Protein AF-A0A9W8VMN6-F1 (afdb_monomer)

Nearest PDB structures (foldseek):
  5l25-assembly1_A-2  TM=1.446E-01  e=6.123E+00  Arabidopsis thaliana
  7dqv-assembly1_A  TM=1.278E-01  e=4.621E+00  Cyanidioschyzon merolae strain 10D

InterPro domains:
  IPR004840 Amino acid permease, conserved site [PS00218] (97-128)
  IPR004841 Amino acid permease/SLC12A domain [PF00324] (72-300)
  IPR050524 Amino-acid permease-like [PTHR43341] (51-301)

Secondary structure (DSSP, 8-state):
----PPPPPPPTTTTS---TT--------HHHHHHHTSS-HHHHTT-SGGGGSPPPTT--S------S-HHHHHHHHHHHHS-HHHHHHHHHHHHHHHHHHHHHHHHHHHHHHHHHHHHHHHHHHH---SS-THHHHHHHT-HHHHHHHHHHHHHHHHHHHHHHHHHHHHHHHTT--SS-HHHHHHHHHHHHHHHHTTHHHHHHHHHHHHHHHHHHHHHHHHHHHHHHHTT-S-TTSTTSS--TTHHHHSTT-SSTTHHHHHHHHHHHHHHHTTTTHHHHHHHHTSS-HHHHHHHHHHHHHHTT--

Structure (mmCIF, N/CA/C/O backbone):
data_AF-A0A9W8VMN6-F1
#
_entry.id   AF-A0A9W8VMN6-F1
#
loop_
_atom_site.group_PDB
_atom_site.id
_a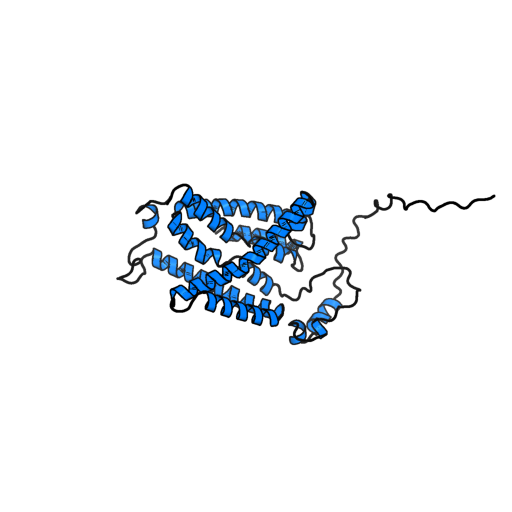tom_site.type_symbol
_atom_site.label_atom_id
_atom_site.label_alt_id
_atom_site.label_comp_id
_atom_site.label_asym_id
_atom_site.label_entity_id
_atom_site.label_seq_id
_atom_site.pdbx_PDB_ins_code
_atom_site.Cartn_x
_atom_site.Cartn_y
_atom_site.Cartn_z
_atom_site.occupancy
_ato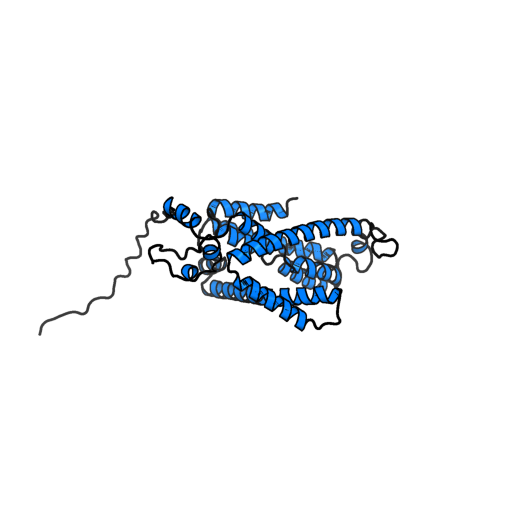m_site.B_iso_or_equiv
_atom_site.auth_seq_id
_atom_site.auth_comp_id
_atom_site.auth_asym_id
_atom_site.auth_atom_id
_atom_site.pdbx_PDB_model_num
ATOM 1 N N . MET A 1 1 ? -29.981 36.248 65.815 1.00 40.06 1 MET A N 1
ATOM 2 C CA . MET A 1 1 ? -28.760 36.168 64.984 1.00 40.06 1 MET A CA 1
ATOM 3 C C . MET A 1 1 ? -28.138 34.808 65.228 1.00 40.06 1 MET A C 1
ATOM 5 O O . MET A 1 1 ? -27.544 34.604 66.274 1.00 40.06 1 MET A O 1
ATOM 9 N N . GLY A 1 2 ? -28.395 33.859 64.331 1.00 33.66 2 GLY A N 1
ATOM 10 C CA . GLY A 1 2 ? -27.982 32.465 64.469 1.00 33.66 2 GLY A CA 1
ATOM 11 C C . GLY A 1 2 ? -27.944 31.795 63.097 1.00 33.66 2 GLY A C 1
ATOM 12 O O . GLY A 1 2 ? -28.977 31.699 62.448 1.00 33.66 2 GLY A O 1
ATOM 13 N N . LEU A 1 3 ? -26.714 31.475 62.687 1.00 36.72 3 LEU A N 1
ATOM 14 C CA . LEU A 1 3 ? -26.207 30.400 61.821 1.00 36.72 3 LEU A CA 1
ATOM 15 C C . LEU A 1 3 ? -27.168 29.680 60.853 1.00 36.72 3 LEU A C 1
ATOM 17 O O . LEU A 1 3 ? -28.137 29.063 61.278 1.00 36.72 3 LEU A O 1
ATOM 21 N N . ASN A 1 4 ? -26.761 29.591 59.580 1.00 33.53 4 ASN A N 1
ATOM 22 C CA . ASN A 1 4 ? -26.411 28.291 58.997 1.00 33.53 4 ASN A CA 1
ATOM 23 C C . ASN A 1 4 ? -25.411 28.438 57.839 1.00 33.53 4 ASN A C 1
ATOM 25 O O . ASN A 1 4 ? -25.501 29.332 57.002 1.00 33.53 4 ASN A O 1
ATOM 29 N N . SER A 1 5 ? -24.415 27.563 57.895 1.00 38.84 5 SER A N 1
ATOM 30 C CA . SER A 1 5 ? -23.176 27.469 57.129 1.00 38.84 5 SER A CA 1
ATOM 31 C C . SER A 1 5 ? -23.370 26.948 55.703 1.00 38.84 5 SER A C 1
ATOM 33 O O . SER A 1 5 ? -24.190 26.064 55.463 1.00 38.84 5 SER A O 1
ATOM 35 N N . MET A 1 6 ? -22.560 27.466 54.775 1.00 38.16 6 MET A N 1
ATOM 36 C CA . MET A 1 6 ? -22.395 26.932 53.418 1.00 38.16 6 MET A CA 1
ATOM 37 C C . MET A 1 6 ? -21.842 25.493 53.441 1.00 38.16 6 MET A C 1
ATOM 39 O O . MET A 1 6 ? -21.027 25.184 54.313 1.00 38.16 6 MET A O 1
ATOM 43 N N . PRO A 1 7 ? -22.230 24.627 52.486 1.00 38.62 7 PRO A N 1
ATOM 44 C CA . PRO A 1 7 ? -21.640 23.304 52.340 1.00 38.62 7 PRO A CA 1
ATOM 45 C C . PRO A 1 7 ? -20.232 23.398 51.733 1.00 38.62 7 PRO A C 1
ATOM 47 O O . PRO A 1 7 ? -19.982 24.189 50.823 1.00 38.62 7 PRO A O 1
ATOM 50 N N . SER A 1 8 ? -19.312 22.598 52.268 1.00 41.97 8 SER A N 1
ATOM 51 C CA . SER A 1 8 ? -17.929 22.452 51.808 1.00 41.97 8 SER A CA 1
ATOM 52 C C . SER A 1 8 ? -17.840 21.742 50.446 1.00 41.97 8 SER A C 1
ATOM 54 O O . SER A 1 8 ? -18.719 20.941 50.119 1.00 41.97 8 SER A O 1
ATOM 56 N N . PRO A 1 9 ? -16.790 22.013 49.647 1.00 40.09 9 PRO A N 1
ATOM 57 C CA . PRO A 1 9 ? -16.534 21.295 48.399 1.00 40.09 9 PRO A CA 1
ATOM 58 C C . PRO A 1 9 ? -16.222 19.807 48.658 1.00 40.09 9 PRO A C 1
ATOM 60 O O . PRO A 1 9 ? -15.762 19.472 49.750 1.00 40.09 9 PRO A O 1
ATOM 63 N N . PRO A 1 10 ? -16.479 18.917 47.682 1.00 40.41 10 PRO A N 1
ATOM 64 C CA . PRO A 1 10 ? -16.251 17.483 47.835 1.00 40.41 10 PRO A CA 1
ATOM 65 C C . PRO A 1 10 ? -14.755 17.158 47.958 1.00 40.41 10 PRO A C 1
ATOM 67 O O . PRO A 1 10 ? -13.931 17.710 47.228 1.00 40.41 10 PRO A O 1
ATOM 70 N N . ASP A 1 11 ? -14.435 16.258 48.888 1.00 30.67 11 ASP A N 1
ATOM 71 C CA . ASP A 1 11 ? -13.084 15.793 49.206 1.00 30.67 11 ASP A CA 1
ATOM 72 C C . ASP A 1 11 ? -12.385 15.141 47.997 1.00 30.67 11 ASP A C 1
ATOM 74 O O . ASP A 1 11 ? -12.925 14.240 47.352 1.00 30.67 11 ASP A O 1
ATOM 78 N N . CYS A 1 12 ? -11.140 15.551 47.732 1.00 33.81 12 CYS A N 1
ATOM 79 C CA . CYS A 1 12 ? -10.250 14.988 46.704 1.00 33.81 12 CYS A CA 1
ATOM 80 C C . CYS A 1 12 ? -9.625 13.624 47.082 1.00 33.81 12 CYS A C 1
ATOM 82 O O . CYS A 1 12 ? -8.697 13.173 46.416 1.00 33.81 12 CYS A O 1
ATOM 84 N N . ASP A 1 13 ? -10.117 12.944 48.119 1.00 26.80 13 ASP A N 1
ATOM 85 C CA . ASP A 1 13 ? -9.487 11.730 48.665 1.00 26.80 13 ASP A CA 1
ATOM 86 C C . ASP A 1 13 ? -10.192 10.411 48.279 1.00 26.80 13 ASP A C 1
ATOM 88 O O . ASP A 1 13 ? -9.902 9.354 48.839 1.00 26.80 13 ASP A O 1
ATOM 92 N N . ALA A 1 14 ? -11.068 10.422 47.267 1.00 32.34 14 ALA A N 1
ATOM 93 C CA . ALA A 1 14 ? -11.771 9.220 46.796 1.00 32.34 14 ALA A CA 1
ATOM 94 C C . ALA A 1 14 ? -11.052 8.423 45.677 1.00 32.34 14 ALA A C 1
ATOM 96 O O . ALA A 1 14 ? -11.622 7.466 45.158 1.00 32.34 14 ALA A O 1
ATOM 97 N N . GLU A 1 15 ? -9.810 8.760 45.301 1.00 29.97 15 GLU A N 1
ATOM 98 C CA . GLU A 1 15 ? -9.075 8.061 44.220 1.00 29.97 15 GLU A CA 1
ATOM 99 C C . GLU A 1 15 ? -8.146 6.919 44.680 1.00 29.97 15 GLU A C 1
ATOM 101 O O . GLU A 1 15 ? -7.490 6.274 43.861 1.00 29.97 15 GLU A O 1
ATOM 106 N N . LYS A 1 16 ? -8.099 6.582 45.973 1.00 28.39 16 LYS A N 1
ATOM 107 C CA . LYS A 1 16 ? -7.300 5.443 46.469 1.00 28.39 16 LYS A CA 1
ATOM 108 C C . LYS A 1 16 ? -8.180 4.257 46.834 1.00 28.39 16 LYS A C 1
ATOM 110 O O . LYS A 1 16 ? -8.399 3.963 48.004 1.00 28.39 16 LYS A O 1
ATOM 115 N N . GLY A 1 17 ? -8.664 3.561 45.810 1.00 27.53 17 GLY A N 1
ATOM 116 C CA . GLY A 1 17 ? -9.477 2.366 46.017 1.00 27.53 17 GLY A CA 1
ATOM 117 C C . GLY A 1 17 ? -9.788 1.526 44.785 1.00 27.53 17 GLY A C 1
ATOM 118 O O . GLY A 1 17 ? -10.697 0.713 44.869 1.00 27.53 17 GLY A O 1
ATOM 119 N N . LEU A 1 18 ? -9.069 1.667 43.663 1.00 29.47 18 LEU A N 1
ATOM 120 C CA . LEU A 1 18 ? -9.179 0.687 42.578 1.00 29.47 18 LEU A CA 1
ATOM 121 C C . LEU A 1 18 ? -8.303 -0.524 42.932 1.00 29.47 18 LEU A C 1
ATOM 123 O O . LEU A 1 18 ? -7.133 -0.618 42.555 1.00 29.47 18 LEU A O 1
ATOM 127 N N . GLN A 1 19 ? -8.852 -1.416 43.757 1.00 23.14 19 GLN A N 1
ATOM 128 C CA . GLN A 1 19 ? -8.276 -2.739 43.960 1.00 23.14 19 GLN A CA 1
ATOM 129 C C . GLN A 1 19 ? -8.204 -3.458 42.610 1.00 23.14 19 GLN A C 1
ATOM 131 O O . GLN A 1 19 ? -9.101 -3.378 41.775 1.00 23.14 19 GLN A O 1
ATOM 136 N N . SER A 1 20 ? -7.105 -4.173 42.407 1.00 27.33 20 SER A N 1
ATOM 137 C CA . SER A 1 20 ? -6.736 -4.937 41.216 1.00 27.33 20 SER A CA 1
ATOM 138 C C . SER A 1 20 ? -7.645 -6.147 40.921 1.00 27.33 20 SER A C 1
ATOM 140 O O . SER A 1 20 ? -7.171 -7.151 40.395 1.00 27.33 20 SER A O 1
ATOM 142 N N . SER A 1 21 ? -8.925 -6.095 41.292 1.00 24.59 21 SER A N 1
ATOM 143 C CA . SER A 1 21 ? -9.909 -7.176 41.160 1.00 24.59 21 SER A CA 1
ATOM 144 C C . SER A 1 21 ? -11.001 -6.915 40.117 1.00 24.59 21 SER A C 1
ATOM 146 O O . SER A 1 21 ? -11.737 -7.843 39.800 1.00 24.59 21 SER A O 1
ATOM 148 N N . ASP A 1 22 ? -11.073 -5.716 39.526 1.00 22.69 22 ASP A N 1
ATOM 149 C CA . ASP A 1 22 ? -12.152 -5.351 38.587 1.00 22.69 22 ASP A CA 1
ATOM 150 C C . ASP A 1 22 ? -11.829 -5.605 37.100 1.00 22.69 22 ASP A C 1
ATOM 152 O O . ASP A 1 22 ? -12.645 -5.332 36.224 1.00 22.69 22 ASP A O 1
ATOM 156 N N . PHE A 1 23 ? -10.685 -6.225 36.782 1.00 29.30 23 PHE A N 1
ATOM 157 C CA . PHE A 1 23 ? -10.421 -6.796 35.449 1.00 29.30 23 PHE A CA 1
ATOM 158 C C . PHE A 1 23 ? -11.053 -8.192 35.302 1.00 29.30 23 PHE A C 1
ATOM 160 O O . PHE A 1 23 ? -10.418 -9.145 34.846 1.00 29.30 23 PHE A O 1
ATOM 167 N N . ALA A 1 24 ? -12.315 -8.336 35.702 1.00 25.25 24 ALA A N 1
ATOM 168 C CA . ALA A 1 24 ? -13.098 -9.496 35.316 1.00 25.25 24 ALA A CA 1
ATOM 169 C C . ALA A 1 24 ? -13.492 -9.318 33.846 1.00 25.25 24 ALA A C 1
ATOM 171 O O . ALA A 1 24 ? -14.302 -8.460 33.500 1.00 25.25 24 ALA A O 1
ATOM 172 N N . VAL A 1 25 ? -12.882 -10.128 32.977 1.00 34.59 25 VAL A N 1
ATOM 173 C CA . VAL A 1 25 ? -13.391 -10.409 31.632 1.00 34.59 25 VAL A CA 1
ATOM 174 C C . VAL A 1 25 ? -14.886 -10.666 31.774 1.00 34.59 25 VAL A C 1
ATOM 176 O O . VAL A 1 25 ? -15.275 -11.632 32.429 1.00 34.59 25 VAL A O 1
ATOM 179 N N . GLY A 1 26 ? -15.702 -9.765 31.222 1.00 30.34 26 GLY A N 1
ATOM 180 C CA . GLY A 1 26 ? -17.147 -9.913 31.202 1.00 30.34 26 GLY A CA 1
ATOM 181 C C . GLY A 1 26 ? -17.481 -11.296 30.667 1.00 30.34 26 GLY A C 1
ATOM 182 O O . GLY A 1 26 ? -17.122 -11.637 29.538 1.00 30.34 26 GLY A O 1
ATOM 183 N N . ASP A 1 27 ? -18.097 -12.102 31.526 1.00 28.41 27 ASP A N 1
ATOM 184 C CA . ASP A 1 27 ? -18.551 -13.439 31.205 1.00 28.41 27 ASP A CA 1
ATOM 185 C C . ASP A 1 27 ? -19.515 -13.307 30.023 1.00 28.41 27 ASP A C 1
ATOM 187 O O . ASP A 1 27 ? -20.631 -12.791 30.143 1.00 28.41 27 ASP A O 1
ATOM 191 N N . THR A 1 28 ? -19.050 -13.689 28.835 1.00 40.44 28 THR A N 1
ATOM 192 C CA . THR A 1 28 ? -19.915 -13.806 27.664 1.00 40.44 28 THR A CA 1
ATOM 193 C C . THR A 1 28 ? -20.750 -15.050 27.886 1.00 40.44 28 THR A C 1
ATOM 195 O O . THR A 1 28 ? -20.456 -16.129 27.376 1.00 40.44 28 THR A O 1
ATOM 198 N N . GLY A 1 29 ? -21.789 -14.901 28.709 1.00 30.19 29 GLY A N 1
ATOM 199 C CA . GLY A 1 29 ? -22.728 -15.969 28.979 1.00 30.19 29 GLY A CA 1
ATOM 200 C C . GLY A 1 29 ? -23.230 -16.565 27.654 1.00 30.19 29 GLY A C 1
ATOM 201 O O . GLY A 1 29 ? -23.437 -15.824 26.682 1.00 30.19 29 GLY A O 1
ATOM 202 N N . PRO A 1 30 ? -23.452 -17.889 27.590 1.00 35.72 30 PRO A N 1
ATOM 203 C CA . PRO A 1 30 ? -23.824 -18.605 26.364 1.00 35.72 30 PRO A CA 1
ATOM 204 C C . PRO A 1 30 ? -25.049 -18.019 25.631 1.00 35.72 30 PRO A C 1
ATOM 206 O O . PRO A 1 30 ? -25.174 -18.187 24.420 1.00 35.72 30 PRO A O 1
ATOM 209 N N . ALA A 1 31 ? -25.892 -17.243 26.322 1.00 36.12 31 ALA A N 1
ATOM 210 C CA . ALA A 1 31 ? -27.047 -16.539 25.765 1.00 36.12 31 ALA A CA 1
ATOM 211 C C . ALA A 1 31 ? -26.701 -15.425 24.748 1.00 36.12 31 ALA A C 1
ATOM 213 O O . ALA A 1 31 ? -27.458 -15.192 23.800 1.00 36.12 31 ALA A O 1
ATOM 214 N N . ALA A 1 32 ? -25.559 -14.739 24.891 1.00 39.41 32 ALA A N 1
ATOM 215 C CA . ALA A 1 32 ? -25.161 -13.691 23.947 1.00 39.41 32 ALA A CA 1
ATOM 216 C C . ALA A 1 32 ? -24.791 -14.298 22.585 1.00 39.41 32 ALA A C 1
ATOM 218 O O . ALA A 1 32 ? -25.258 -13.831 21.549 1.00 39.41 32 ALA A O 1
ATOM 219 N N 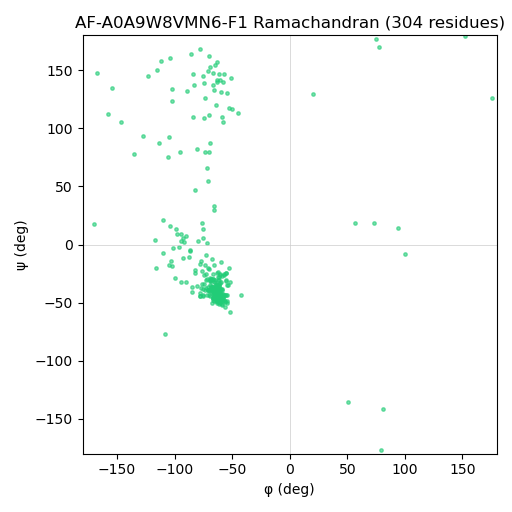. ILE A 1 33 ? -24.028 -15.395 22.592 1.00 41.66 33 ILE A N 1
ATOM 220 C CA . ILE A 1 33 ? -23.604 -16.131 21.390 1.00 41.66 33 ILE A CA 1
ATOM 221 C C . ILE A 1 33 ? -24.810 -16.773 20.681 1.00 41.66 33 ILE A C 1
ATOM 223 O O . ILE A 1 33 ? -24.875 -16.770 19.450 1.00 41.66 33 ILE A O 1
ATOM 227 N N . GLU A 1 34 ? -25.797 -17.253 21.441 1.00 38.38 34 GLU A N 1
ATOM 228 C CA . GLU A 1 34 ? -27.009 -17.892 20.913 1.00 38.38 34 GLU A CA 1
ATOM 229 C C . GLU A 1 34 ? -27.935 -16.907 20.170 1.00 38.38 34 GLU A C 1
ATOM 231 O O . GLU A 1 34 ? -28.576 -17.262 19.177 1.00 38.38 34 GLU A O 1
ATOM 236 N N . THR A 1 35 ? -27.934 -15.630 20.566 1.00 43.66 35 THR A N 1
ATOM 237 C CA . THR A 1 35 ? -28.761 -14.589 19.931 1.00 43.66 35 THR A CA 1
ATOM 238 C C . THR A 1 35 ? -28.208 -14.173 18.558 1.00 43.66 35 THR A C 1
ATOM 240 O O . THR A 1 35 ? -28.972 -13.952 17.617 1.00 43.66 35 THR A O 1
ATOM 243 N N . TYR A 1 36 ? -26.880 -14.164 18.381 1.00 47.00 36 TYR A N 1
ATOM 244 C CA . TYR A 1 36 ? -26.237 -13.778 17.115 1.00 47.00 36 TYR A CA 1
ATOM 245 C C . TYR A 1 36 ? -26.501 -14.746 15.956 1.00 47.00 36 TYR A C 1
ATOM 247 O O . TYR A 1 36 ? -26.411 -14.335 14.797 1.00 47.00 36 TYR A O 1
ATOM 255 N N . GLY A 1 37 ? -26.795 -16.020 16.233 1.00 46.28 37 GLY A N 1
ATOM 256 C CA . GLY A 1 37 ? -27.114 -17.027 15.215 1.00 46.28 37 GLY A CA 1
ATOM 257 C C . GLY A 1 37 ? -28.534 -16.923 14.647 1.00 46.28 37 GLY A C 1
ATOM 258 O O . GLY A 1 37 ? -28.809 -17.518 13.606 1.00 46.28 37 GLY A O 1
ATOM 259 N N . ARG A 1 38 ? -29.426 -16.166 15.303 1.00 46.84 38 ARG A N 1
ATOM 260 C CA . ARG A 1 38 ? -30.873 -16.138 15.020 1.00 46.84 38 ARG A CA 1
ATOM 261 C C . ARG A 1 38 ? -31.358 -14.939 14.202 1.00 46.84 38 ARG A C 1
ATOM 263 O O . ARG A 1 38 ? -32.541 -14.882 13.871 1.00 46.84 38 ARG A O 1
ATOM 270 N N . GLU A 1 39 ? -30.482 -13.994 13.868 1.00 56.59 39 GLU A N 1
ATOM 271 C CA . GLU A 1 39 ? -30.837 -12.837 13.039 1.00 56.59 39 GLU A CA 1
ATOM 272 C C . GLU A 1 39 ? -30.786 -13.178 11.542 1.00 56.59 39 GLU A C 1
ATOM 274 O O . GLU A 1 39 ? -29.863 -13.836 11.052 1.00 56.59 39 GLU A O 1
ATOM 279 N N . LYS A 1 40 ? -31.788 -12.713 10.787 1.00 58.88 40 LYS A N 1
ATOM 280 C CA . LYS A 1 40 ? -31.879 -12.943 9.339 1.00 58.88 40 LYS A CA 1
ATOM 281 C C . LYS A 1 40 ? -30.686 -12.271 8.638 1.00 58.88 40 LYS A C 1
ATOM 283 O O . LYS A 1 40 ? -30.321 -11.146 8.967 1.00 58.88 40 LYS A O 1
ATOM 288 N N . PHE A 1 41 ? -30.106 -12.932 7.630 1.00 60.03 41 PHE A N 1
ATOM 289 C CA . PHE A 1 41 ? -28.999 -12.409 6.806 1.00 60.03 41 PHE A CA 1
ATOM 290 C C . PHE A 1 41 ? -29.142 -10.924 6.379 1.00 60.03 41 PHE A C 1
ATOM 292 O O . PHE A 1 41 ? -28.167 -10.188 6.520 1.00 60.03 41 PHE A O 1
ATOM 299 N N . PRO A 1 42 ? -30.320 -10.422 5.941 1.00 55.75 42 PRO A N 1
ATOM 300 C CA . PRO A 1 42 ? -30.493 -8.997 5.630 1.00 55.75 42 PRO A CA 1
ATOM 301 C C . PRO A 1 42 ? -30.337 -8.055 6.839 1.00 55.75 42 PRO A C 1
ATOM 303 O O . PRO A 1 42 ? -29.781 -6.972 6.678 1.00 55.75 42 PRO A O 1
ATOM 306 N N . THR A 1 43 ? -30.750 -8.463 8.041 1.00 61.09 43 THR A N 1
ATOM 307 C CA . THR A 1 43 ? -30.575 -7.692 9.288 1.00 61.09 43 THR A CA 1
ATOM 308 C C . THR A 1 43 ? -29.112 -7.657 9.720 1.00 61.09 43 THR A C 1
ATOM 310 O O . THR A 1 43 ? -28.591 -6.614 10.124 1.00 61.09 43 THR A O 1
ATOM 313 N N . ARG A 1 44 ? -28.398 -8.769 9.513 1.00 57.41 44 ARG A N 1
ATOM 314 C CA . ARG A 1 44 ? -26.942 -8.830 9.682 1.00 57.41 44 ARG A CA 1
ATOM 315 C C . ARG A 1 44 ? -26.215 -7.887 8.722 1.00 57.41 44 ARG A C 1
ATOM 317 O O . ARG A 1 44 ? -25.332 -7.162 9.168 1.00 57.41 44 ARG A O 1
ATOM 324 N N . CYS A 1 45 ? -26.616 -7.834 7.454 1.00 55.81 45 CYS A N 1
ATOM 325 C CA . CYS A 1 45 ? -26.033 -6.934 6.452 1.00 55.81 45 CYS A CA 1
ATOM 326 C C . CYS A 1 45 ? -26.460 -5.459 6.573 1.00 55.81 45 CYS A C 1
ATOM 328 O O . CYS A 1 45 ? -26.117 -4.672 5.699 1.00 55.81 45 CYS A O 1
ATOM 330 N N . GLY A 1 46 ? -27.215 -5.063 7.602 1.00 57.09 46 GLY A N 1
ATOM 331 C CA . GLY A 1 46 ? -27.631 -3.666 7.771 1.00 57.09 46 GLY A CA 1
ATOM 332 C C . GLY A 1 46 ? -28.719 -3.200 6.794 1.00 57.09 46 GLY A C 1
ATOM 333 O O . GLY A 1 46 ? -28.899 -2.005 6.587 1.00 57.09 46 GLY A O 1
ATOM 334 N N . ARG A 1 47 ? -29.441 -4.136 6.160 1.00 59.72 47 ARG A N 1
ATOM 335 C CA . ARG A 1 47 ? -30.454 -3.860 5.122 1.00 59.72 47 ARG A CA 1
ATOM 336 C C . ARG A 1 47 ? -31.879 -3.697 5.664 1.00 59.72 47 ARG A C 1
ATOM 338 O O . ARG A 1 47 ? -32.811 -3.536 4.882 1.00 59.72 47 ARG A O 1
ATOM 345 N N . THR A 1 48 ? -32.077 -3.764 6.978 1.00 59.88 48 THR A N 1
ATOM 346 C CA . THR A 1 48 ? -33.386 -3.589 7.635 1.00 59.88 48 THR A CA 1
ATOM 347 C C . THR A 1 48 ? -33.310 -2.468 8.657 1.00 59.88 48 THR A C 1
ATOM 349 O O . THR A 1 48 ? -32.311 -2.367 9.354 1.00 59.88 48 THR A O 1
ATOM 352 N N . LEU A 1 49 ? -34.381 -1.689 8.830 1.00 57.84 49 LEU A N 1
ATOM 353 C CA . LEU A 1 49 ? -34.443 -0.599 9.821 1.00 57.84 49 LEU A CA 1
ATOM 354 C C . LEU A 1 49 ? -34.129 -1.053 11.262 1.00 57.84 49 LEU A C 1
ATOM 356 O O . LEU A 1 49 ? -33.636 -0.262 12.060 1.00 57.84 49 LEU A O 1
ATOM 360 N N . GLU A 1 50 ? -34.333 -2.336 11.571 1.00 57.88 50 GLU A N 1
ATOM 361 C CA . GLU A 1 50 ? -33.945 -2.961 12.843 1.00 57.88 50 GLU A CA 1
ATOM 362 C C . GLU A 1 50 ? -32.429 -2.914 13.115 1.00 57.88 50 GLU A C 1
ATOM 364 O O . GLU A 1 50 ? -32.028 -2.879 14.272 1.00 57.88 50 GLU A O 1
ATOM 369 N N . SER A 1 51 ? -31.568 -2.841 12.088 1.00 57.56 51 SER A N 1
ATOM 370 C CA . SER A 1 51 ? -30.115 -2.717 12.289 1.00 57.56 51 SER A CA 1
ATOM 371 C C . SER A 1 51 ? -29.684 -1.334 12.771 1.00 57.56 51 SER A C 1
ATOM 373 O O . SER A 1 51 ? -28.565 -1.182 13.247 1.00 57.56 51 SER A O 1
ATOM 375 N N . PHE A 1 52 ? -30.547 -0.325 12.619 1.00 58.72 52 PHE A N 1
ATOM 376 C CA . PHE A 1 52 ? -30.294 1.047 13.059 1.00 58.72 52 PHE A CA 1
ATOM 377 C C . PHE A 1 52 ? -30.904 1.346 14.435 1.00 58.72 52 PHE A C 1
ATOM 379 O O . PHE A 1 52 ? -30.738 2.450 14.953 1.00 58.72 52 PHE A O 1
ATOM 386 N N . GLN A 1 53 ? -31.614 0.391 15.044 1.00 58.09 53 GLN A N 1
ATOM 387 C CA . GLN A 1 53 ? -32.148 0.568 16.390 1.00 58.09 53 GLN A CA 1
ATOM 388 C C . GLN A 1 53 ? -31.024 0.475 17.427 1.00 58.09 53 GLN A C 1
ATOM 390 O O . GLN A 1 53 ? -30.276 -0.499 17.489 1.00 58.09 53 GLN A O 1
ATOM 395 N N . ARG A 1 54 ? -30.925 1.508 18.271 1.00 48.88 54 ARG A N 1
ATOM 396 C CA . ARG A 1 54 ? -30.002 1.551 19.409 1.00 48.88 54 ARG A CA 1
ATOM 397 C C . ARG A 1 54 ? -30.393 0.445 20.398 1.00 48.88 54 ARG A C 1
ATOM 399 O O . ARG A 1 54 ? -31.523 0.442 20.886 1.00 48.88 54 ARG A O 1
ATOM 406 N N . ARG A 1 55 ? -29.491 -0.504 20.678 1.00 55.00 55 ARG A N 1
ATOM 407 C CA . ARG A 1 55 ? -29.741 -1.549 21.688 1.00 55.00 55 ARG A CA 1
ATOM 408 C C . ARG A 1 55 ? -29.831 -0.933 23.097 1.00 55.00 55 ARG A C 1
ATOM 410 O O . ARG A 1 55 ? -29.173 0.077 23.351 1.00 55.00 55 ARG A O 1
ATOM 417 N N . PRO A 1 56 ? -30.647 -1.512 23.998 1.00 45.22 56 PRO A N 1
ATOM 418 C CA . PRO A 1 56 ? -30.828 -0.999 25.356 1.00 45.22 56 PRO A CA 1
ATOM 419 C C . PRO A 1 56 ? -29.509 -0.994 26.151 1.00 45.22 56 PRO A C 1
ATOM 421 O O . PRO A 1 56 ? -28.705 -1.917 26.034 1.00 45.22 56 PRO A O 1
ATOM 424 N N . GLU A 1 57 ? -29.317 0.054 26.962 1.00 43.41 57 GLU A N 1
ATOM 425 C CA . GLU A 1 57 ? -28.096 0.486 27.682 1.00 43.41 57 GLU A CA 1
ATOM 426 C C . GLU A 1 57 ? -27.570 -0.467 28.789 1.00 43.41 57 GLU A C 1
ATOM 428 O O . GLU A 1 57 ? -27.007 -0.028 29.787 1.00 43.41 57 GLU A O 1
ATOM 433 N N . GLY A 1 58 ? -27.724 -1.785 28.644 1.00 46.44 58 GLY A N 1
ATOM 434 C CA . GLY A 1 58 ? -27.234 -2.777 29.614 1.00 46.44 58 GLY A CA 1
ATOM 435 C C . GLY A 1 58 ? -25.789 -3.251 29.399 1.00 46.44 58 GLY A C 1
ATOM 436 O O . GLY A 1 58 ? -25.244 -3.935 30.259 1.00 46.44 58 GLY A O 1
ATOM 437 N N . GLN A 1 59 ? -25.161 -2.916 28.268 1.00 44.41 59 GLN A N 1
ATOM 438 C CA . GLN A 1 59 ? -23.765 -3.255 27.967 1.00 44.41 59 GLN A CA 1
ATOM 439 C C . GLN A 1 59 ? -22.897 -2.002 28.116 1.00 44.41 59 GLN A C 1
ATOM 441 O O . GLN A 1 59 ? -22.766 -1.200 27.194 1.00 44.41 59 GLN A O 1
ATOM 446 N N . GLN A 1 60 ? -22.327 -1.812 29.309 1.00 38.62 60 GLN A N 1
ATOM 447 C CA . GLN A 1 60 ? -21.288 -0.813 29.561 1.00 38.62 60 GLN A CA 1
ATOM 448 C C . GLN A 1 60 ? -20.002 -1.231 28.845 1.00 38.62 60 GLN A C 1
ATOM 450 O O . GLN A 1 60 ? -19.143 -1.918 29.386 1.00 38.62 60 GLN A O 1
ATOM 455 N N . GLY A 1 61 ? -19.896 -0.829 27.590 1.00 45.22 61 GLY A N 1
ATOM 456 C CA . GLY A 1 61 ? -18.711 -1.000 26.777 1.00 45.22 61 GLY A CA 1
ATOM 457 C C . GLY A 1 61 ? -19.036 -0.509 25.385 1.00 45.22 61 GLY A C 1
ATOM 458 O O . GLY A 1 61 ? -20.011 -0.949 24.785 1.00 45.22 61 GLY A O 1
ATOM 459 N N . ASN A 1 62 ? -18.229 0.409 24.866 1.00 42.16 62 ASN A N 1
ATOM 460 C CA . ASN A 1 62 ? -18.245 0.799 23.459 1.00 42.16 62 ASN A CA 1
ATOM 461 C C . ASN A 1 62 ? -17.671 -0.372 22.626 1.00 42.16 62 ASN A C 1
ATOM 463 O O . ASN A 1 62 ? -16.642 -0.246 21.967 1.00 42.16 62 ASN A O 1
ATOM 467 N N . GLU A 1 63 ? -18.252 -1.563 22.783 1.00 46.41 63 GLU A N 1
ATOM 468 C CA . GLU A 1 63 ? -17.789 -2.806 22.191 1.00 46.41 63 GLU A CA 1
ATOM 469 C C . GLU A 1 63 ? -18.356 -2.864 20.773 1.00 46.41 63 GLU A C 1
ATOM 471 O O . GLU A 1 63 ? -19.565 -2.983 20.562 1.00 46.41 63 GLU A O 1
ATOM 476 N N . LEU A 1 64 ? -17.472 -2.710 19.787 1.00 50.91 64 LEU A N 1
ATOM 477 C CA . LEU A 1 64 ? -17.815 -2.876 18.379 1.00 50.91 64 LEU A CA 1
ATOM 478 C C . LEU A 1 64 ? -18.440 -4.261 18.185 1.00 50.91 64 LEU A C 1
ATOM 480 O O . LEU A 1 64 ? -17.884 -5.270 18.628 1.00 50.91 64 LEU A O 1
ATOM 484 N N . GLU A 1 65 ? -19.595 -4.329 17.516 1.00 48.59 65 GLU A N 1
ATOM 485 C CA . GLU A 1 65 ? -20.213 -5.614 17.204 1.00 48.59 65 GLU A CA 1
ATOM 486 C C . GLU A 1 65 ? -19.238 -6.453 16.371 1.00 48.59 65 GLU A C 1
ATOM 488 O O . GLU A 1 65 ? -18.991 -6.184 15.192 1.00 48.59 65 GLU A O 1
ATOM 493 N N . ARG A 1 66 ? -18.705 -7.516 16.978 1.00 55.44 66 ARG A N 1
ATOM 494 C CA . ARG A 1 66 ? -17.801 -8.478 16.337 1.00 55.44 66 ARG A CA 1
ATOM 495 C C . ARG A 1 66 ? -18.573 -9.360 15.343 1.00 55.44 66 ARG A C 1
ATOM 497 O O . ARG A 1 66 ? -18.729 -10.562 15.546 1.00 55.44 66 ARG A O 1
ATOM 504 N N . ARG A 1 67 ? -19.098 -8.766 14.263 1.00 53.81 67 ARG A N 1
ATOM 505 C CA . ARG A 1 67 ? -19.866 -9.457 13.206 1.00 53.81 67 ARG A CA 1
ATOM 506 C C . ARG A 1 67 ? -18.973 -10.226 12.223 1.00 53.81 67 ARG A C 1
ATOM 508 O O . ARG A 1 67 ? -19.473 -11.081 11.490 1.00 53.81 67 ARG A O 1
ATOM 515 N N . MET A 1 68 ? -17.668 -9.945 12.191 1.00 57.81 68 MET A N 1
ATOM 516 C CA . MET A 1 68 ? -16.733 -10.544 11.234 1.00 57.81 68 MET A CA 1
ATOM 517 C C . MET A 1 68 ? -16.113 -11.844 11.747 1.00 57.81 68 MET A C 1
ATOM 519 O O . MET A 1 68 ? -15.607 -11.932 12.863 1.00 57.81 68 MET A O 1
ATOM 523 N N . LYS A 1 69 ? -16.127 -12.874 10.893 1.00 64.56 69 LYS A N 1
ATOM 524 C CA . LYS A 1 69 ? -15.462 -14.152 11.167 1.00 64.56 69 LYS A CA 1
ATOM 525 C C . LYS A 1 69 ? -13.934 -13.975 11.096 1.00 64.56 69 LYS A C 1
ATOM 527 O O . LYS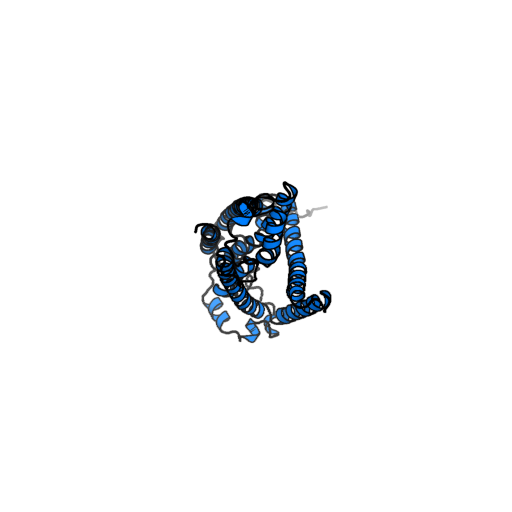 A 1 69 ? -13.472 -13.221 10.238 1.00 64.56 69 LYS A O 1
ATOM 532 N N . PRO A 1 70 ? -13.140 -14.750 11.861 1.00 64.75 70 PRO A N 1
ATOM 533 C CA . PRO A 1 70 ? -11.672 -14.691 11.825 1.00 64.75 70 PRO A CA 1
ATOM 534 C C . PRO A 1 70 ? -11.061 -14.818 10.420 1.00 64.75 70 PRO A C 1
ATOM 536 O O . PRO A 1 70 ? -10.059 -14.183 10.118 1.00 64.75 70 PRO A O 1
ATOM 539 N N . ARG A 1 71 ? -11.698 -15.585 9.522 1.00 72.06 71 ARG A N 1
ATOM 540 C CA . ARG A 1 71 ? -11.266 -15.713 8.119 1.00 72.06 71 ARG A CA 1
ATOM 541 C C . ARG A 1 71 ? -11.313 -14.391 7.336 1.00 72.06 71 ARG A C 1
ATOM 543 O O . ARG A 1 71 ? -10.462 -14.184 6.482 1.00 72.06 71 ARG A O 1
ATOM 550 N N . HIS A 1 72 ? -12.290 -13.519 7.611 1.00 71.12 72 HIS A N 1
ATOM 551 C CA . HIS A 1 72 ? -12.395 -12.227 6.930 1.00 71.12 72 HIS A CA 1
ATOM 552 C C . HIS A 1 72 ? -11.334 -11.284 7.481 1.00 71.12 72 HIS A C 1
ATOM 554 O O . HIS A 1 72 ? -10.616 -10.683 6.703 1.00 71.12 72 HIS A O 1
ATOM 560 N N . LEU A 1 73 ? -11.151 -11.244 8.804 1.00 68.94 73 LEU A N 1
ATOM 561 C CA . LEU A 1 73 ? -10.103 -10.434 9.432 1.00 68.94 73 LEU A CA 1
ATOM 562 C C . LEU A 1 73 ? -8.706 -10.799 8.910 1.00 68.94 73 LEU A C 1
ATOM 564 O O . LEU A 1 73 ? -7.940 -9.913 8.553 1.00 68.94 73 LEU A O 1
ATOM 568 N N . ASN A 1 74 ? -8.404 -12.094 8.774 1.00 71.31 74 ASN A N 1
ATOM 569 C CA . ASN A 1 74 ? -7.124 -12.539 8.220 1.00 71.31 74 ASN A CA 1
ATOM 570 C C . ASN A 1 74 ? -6.954 -12.156 6.740 1.00 71.31 74 ASN A C 1
ATOM 572 O O . ASN A 1 74 ? -5.874 -11.731 6.347 1.00 71.31 74 ASN A O 1
ATOM 576 N N . MET A 1 75 ? -7.997 -12.294 5.912 1.00 73.06 75 MET A N 1
ATOM 577 C CA . MET A 1 75 ? -7.907 -11.914 4.493 1.00 73.06 75 MET A CA 1
ATOM 578 C C . MET A 1 75 ? -7.874 -10.405 4.278 1.00 73.06 75 MET A C 1
ATOM 580 O O . MET A 1 75 ? -7.230 -9.956 3.338 1.00 73.06 75 MET A O 1
ATOM 584 N N . ILE A 1 76 ? -8.507 -9.623 5.149 1.00 76.12 76 ILE A N 1
ATOM 585 C CA . ILE A 1 76 ? -8.373 -8.165 5.150 1.00 76.12 76 ILE A CA 1
ATOM 586 C C . ILE A 1 76 ? -6.951 -7.787 5.537 1.00 76.12 76 ILE A C 1
ATOM 588 O O . ILE A 1 76 ? -6.321 -7.019 4.830 1.00 76.12 76 ILE A O 1
ATOM 592 N N . ALA A 1 77 ? -6.397 -8.393 6.589 1.00 72.44 77 ALA A N 1
ATOM 593 C CA . ALA A 1 77 ? -5.017 -8.151 6.999 1.00 72.44 77 ALA A CA 1
ATOM 594 C C . ALA A 1 77 ? -4.010 -8.433 5.864 1.00 72.44 77 ALA A C 1
ATOM 596 O O . ALA A 1 77 ? -3.111 -7.629 5.632 1.00 72.44 77 ALA A O 1
ATOM 597 N N . ILE A 1 78 ? -4.188 -9.535 5.122 1.00 75.81 78 ILE A N 1
ATOM 598 C CA . ILE A 1 78 ? -3.351 -9.879 3.957 1.00 75.81 78 ILE A CA 1
ATOM 599 C C . ILE A 1 78 ? -3.630 -8.951 2.761 1.00 75.81 78 ILE A C 1
ATOM 601 O O . ILE A 1 78 ? -2.714 -8.558 2.048 1.00 75.81 78 ILE A O 1
ATOM 605 N N . GLY A 1 79 ? -4.889 -8.588 2.518 1.00 74.81 79 GLY A N 1
ATOM 606 C CA . GLY A 1 79 ? -5.267 -7.677 1.435 1.00 74.81 79 GLY A CA 1
ATOM 607 C C . GLY A 1 79 ? -4.745 -6.262 1.628 1.00 74.81 79 GLY A C 1
ATOM 608 O O . GLY A 1 79 ? -4.306 -5.637 0.668 1.00 74.81 79 GLY A O 1
ATOM 609 N N . CYS A 1 80 ? -4.761 -5.775 2.868 1.00 74.31 80 CYS A N 1
ATOM 610 C CA . CYS A 1 80 ? -4.245 -4.465 3.238 1.00 74.31 80 CYS A CA 1
ATOM 611 C C . CYS A 1 80 ? -2.716 -4.405 3.187 1.00 74.31 80 CYS A C 1
ATOM 613 O O . CYS A 1 80 ? -2.179 -3.337 2.914 1.00 74.31 80 CYS A O 1
ATOM 615 N N . SER A 1 81 ? -2.010 -5.518 3.423 1.00 73.94 81 SER A N 1
ATOM 616 C CA . SER A 1 81 ? -0.549 -5.540 3.278 1.00 73.94 81 SER A CA 1
ATOM 617 C C . SER A 1 81 ? -0.101 -5.539 1.813 1.00 73.94 81 SER A C 1
ATOM 619 O O . SER A 1 81 ? 0.979 -5.044 1.501 1.00 73.94 81 SER A O 1
ATOM 621 N N . ILE A 1 82 ? -0.934 -6.044 0.895 1.00 78.00 82 ILE A N 1
ATOM 622 C CA . ILE A 1 82 ? -0.685 -6.025 -0.553 1.00 78.00 82 ILE A CA 1
ATOM 623 C C . ILE A 1 82 ? -1.387 -4.803 -1.169 1.00 78.00 82 ILE A C 1
ATOM 625 O O . ILE A 1 82 ? -2.474 -4.897 -1.743 1.00 78.00 82 ILE A O 1
ATOM 629 N N . GLY A 1 83 ? -0.760 -3.634 -1.034 1.00 71.38 83 GLY A N 1
ATOM 630 C CA . GLY A 1 83 ? -1.273 -2.366 -1.565 1.00 71.38 83 GLY A CA 1
ATOM 631 C C . GLY A 1 83 ? -0.892 -2.089 -3.025 1.00 71.38 83 GLY A C 1
ATOM 632 O O . GLY A 1 83 ? 0.070 -2.647 -3.563 1.00 71.38 83 GLY A O 1
ATOM 633 N N . ALA A 1 84 ? -1.588 -1.143 -3.665 1.00 69.44 84 ALA A N 1
ATOM 634 C CA . ALA A 1 84 ? -1.235 -0.673 -5.008 1.00 69.44 84 ALA A CA 1
ATOM 635 C C . ALA A 1 84 ? 0.148 0.002 -5.055 1.00 69.44 84 ALA A C 1
ATOM 637 O O . ALA A 1 84 ? 0.814 -0.014 -6.094 1.00 69.44 84 ALA A O 1
ATOM 638 N N . GLY A 1 85 ? 0.617 0.527 -3.916 1.00 69.19 85 GLY A N 1
ATOM 639 C CA . GLY A 1 85 ? 1.966 1.069 -3.750 1.00 69.19 85 GLY A CA 1
ATOM 640 C C . GLY A 1 85 ? 3.072 0.086 -4.132 1.00 69.19 85 GLY A C 1
ATOM 641 O O . GLY A 1 85 ? 4.051 0.497 -4.757 1.00 69.19 85 GLY A O 1
ATOM 642 N N . PHE A 1 86 ? 2.876 -1.213 -3.875 1.00 78.19 86 PHE A N 1
ATOM 643 C CA . PHE A 1 86 ? 3.823 -2.246 -4.286 1.00 78.19 86 PHE A CA 1
ATOM 644 C C . PHE A 1 86 ? 3.939 -2.332 -5.813 1.00 78.19 86 PHE A C 1
ATOM 646 O O . PHE A 1 86 ? 5.046 -2.303 -6.343 1.00 78.19 86 PHE A O 1
ATOM 653 N N . PHE A 1 87 ? 2.823 -2.382 -6.544 1.00 78.00 87 PHE A N 1
ATOM 654 C CA . PHE A 1 87 ? 2.844 -2.559 -8.001 1.00 78.00 87 PHE A CA 1
ATOM 655 C C . PHE A 1 87 ? 3.187 -1.278 -8.765 1.00 78.00 87 PHE A C 1
ATOM 657 O O . PHE A 1 87 ? 3.996 -1.305 -9.690 1.00 78.00 87 PHE A O 1
ATOM 664 N N . VAL A 1 88 ? 2.599 -0.146 -8.380 1.00 76.94 88 VAL A N 1
ATOM 665 C CA . VAL A 1 88 ? 2.786 1.126 -9.096 1.00 76.94 88 VAL A CA 1
ATOM 666 C C . VAL A 1 88 ? 4.103 1.794 -8.714 1.00 76.94 88 VAL A C 1
ATOM 668 O O . VAL A 1 88 ? 4.766 2.403 -9.556 1.00 76.94 88 VAL A O 1
ATOM 671 N N . GLY A 1 89 ? 4.505 1.669 -7.449 1.00 79.88 89 GLY A N 1
ATOM 672 C CA . GLY A 1 89 ? 5.708 2.300 -6.923 1.00 79.88 89 GLY A CA 1
ATOM 673 C C . GLY A 1 89 ? 6.990 1.569 -7.310 1.00 79.88 89 GLY A C 1
ATOM 674 O O . GLY A 1 89 ? 7.954 2.212 -7.729 1.00 79.88 89 GLY A O 1
ATOM 675 N N . SER A 1 90 ? 7.018 0.235 -7.211 1.00 83.56 90 SER A N 1
ATOM 676 C CA . SER A 1 90 ? 8.258 -0.550 -7.345 1.00 83.56 90 SER A CA 1
ATOM 677 C C . SER A 1 90 ? 8.944 -0.390 -8.703 1.00 83.56 90 SER A C 1
ATOM 679 O O . SER A 1 90 ? 10.158 -0.183 -8.757 1.00 83.56 90 SER A O 1
ATOM 681 N N . GLY A 1 91 ? 8.184 -0.394 -9.803 1.00 85.19 91 GLY A N 1
ATOM 682 C CA . GLY A 1 91 ? 8.730 -0.176 -11.146 1.00 85.19 91 GLY A CA 1
ATOM 683 C C . GLY A 1 91 ? 9.361 1.212 -11.303 1.00 85.19 91 GLY A C 1
ATOM 684 O O . GLY A 1 91 ? 10.462 1.349 -11.841 1.00 85.19 91 GLY A O 1
ATOM 685 N N . GLY A 1 92 ? 8.702 2.247 -10.773 1.00 85.19 92 GLY A N 1
ATOM 686 C CA . GLY A 1 92 ? 9.215 3.618 -10.767 1.00 85.19 92 GLY A CA 1
ATOM 687 C C . GLY A 1 92 ? 10.447 3.790 -9.874 1.00 85.19 92 GLY A C 1
ATOM 688 O O . GLY A 1 92 ? 11.388 4.485 -10.262 1.00 85.19 92 GLY A O 1
ATOM 689 N N . ALA A 1 93 ? 10.467 3.135 -8.713 1.00 87.56 93 ALA A N 1
ATOM 690 C CA . ALA A 1 93 ? 11.612 3.100 -7.809 1.00 87.56 93 ALA A CA 1
ATOM 691 C C . ALA A 1 93 ? 12.827 2.447 -8.482 1.00 87.56 93 ALA A C 1
ATOM 693 O O . ALA A 1 93 ? 13.908 3.034 -8.497 1.00 87.56 93 ALA A O 1
ATOM 694 N N . LEU A 1 94 ? 12.641 1.298 -9.137 1.00 88.12 94 LEU A N 1
ATOM 695 C CA . LEU A 1 94 ? 13.709 0.618 -9.868 1.00 88.12 94 LEU A CA 1
ATOM 696 C C . LEU A 1 94 ? 14.225 1.451 -11.048 1.00 88.12 94 LEU A C 1
ATOM 698 O O . LEU A 1 94 ? 15.434 1.532 -11.263 1.00 88.12 94 LEU A O 1
ATOM 702 N N . TYR A 1 95 ? 13.333 2.112 -11.789 1.00 86.75 95 TYR A N 1
ATOM 703 C CA . TYR A 1 95 ? 13.721 2.985 -12.897 1.00 86.75 95 TYR A CA 1
ATOM 704 C C . TYR A 1 95 ? 14.536 4.201 -12.427 1.00 86.75 95 TYR A C 1
ATOM 706 O O . TYR A 1 95 ? 15.532 4.550 -13.060 1.00 86.75 95 TYR A O 1
ATOM 714 N N . LYS A 1 96 ? 14.137 4.835 -11.315 1.00 87.25 96 LYS A N 1
ATOM 715 C CA . LYS A 1 96 ? 14.755 6.071 -10.806 1.00 87.25 96 LYS A CA 1
ATOM 716 C C . LYS A 1 96 ? 15.993 5.836 -9.936 1.00 87.25 96 LYS A C 1
ATOM 718 O O . LYS A 1 96 ? 16.936 6.608 -10.053 1.00 87.25 96 LYS A O 1
ATOM 723 N N . GLY A 1 97 ? 15.998 4.839 -9.055 1.00 85.38 97 GLY A N 1
ATOM 724 C CA . GLY A 1 97 ? 17.110 4.582 -8.128 1.00 85.38 97 GLY A CA 1
ATOM 725 C C . GLY A 1 97 ? 17.993 3.393 -8.506 1.00 85.38 97 GLY A C 1
ATOM 726 O O . GLY A 1 97 ? 19.137 3.315 -8.073 1.00 85.38 97 GLY A O 1
ATOM 727 N N . GLY A 1 98 ? 17.529 2.495 -9.372 1.00 89.31 98 GLY A N 1
ATOM 728 C CA . GLY A 1 98 ? 18.273 1.280 -9.698 1.00 89.31 98 GLY A CA 1
ATOM 729 C C . GLY A 1 98 ? 18.173 0.199 -8.612 1.00 89.31 98 GLY A C 1
ATOM 730 O O . GLY A 1 98 ? 17.645 0.437 -7.524 1.00 89.31 98 GLY A O 1
ATOM 731 N N . PRO A 1 99 ? 18.643 -1.023 -8.912 1.00 89.31 99 PRO A N 1
ATOM 732 C CA . PRO A 1 99 ? 18.422 -2.197 -8.065 1.00 89.31 99 PRO A CA 1
ATOM 733 C C . PRO A 1 99 ? 19.132 -2.118 -6.707 1.00 89.31 99 PRO A C 1
ATOM 735 O O . PRO A 1 99 ? 18.629 -2.659 -5.725 1.00 89.31 99 PRO A O 1
ATOM 738 N N . GLY A 1 100 ? 20.268 -1.418 -6.630 1.00 90.06 100 GLY A N 1
ATOM 739 C CA . GLY A 1 100 ? 21.033 -1.257 -5.396 1.00 90.06 100 GLY A CA 1
ATOM 740 C C . GLY A 1 100 ? 20.287 -0.421 -4.360 1.00 90.06 100 GLY A C 1
ATOM 741 O O . GLY A 1 100 ? 20.121 -0.870 -3.228 1.00 90.06 100 GLY A O 1
ATOM 742 N N . PHE A 1 101 ? 19.785 0.761 -4.744 1.00 91.69 101 PHE A N 1
ATOM 743 C CA . PHE A 1 101 ? 18.999 1.593 -3.823 1.00 91.69 101 PHE A CA 1
ATOM 744 C C . PHE A 1 101 ? 17.667 0.944 -3.455 1.00 91.69 101 PHE A C 1
ATOM 746 O O . PHE A 1 101 ? 17.283 1.007 -2.296 1.00 91.69 101 PHE A O 1
ATOM 753 N N . VAL A 1 102 ? 17.002 0.246 -4.386 1.00 91.25 102 VAL A N 1
ATOM 754 C CA . VAL A 1 102 ? 15.770 -0.506 -4.075 1.00 91.25 102 VAL A CA 1
ATOM 755 C C . VAL A 1 102 ? 15.995 -1.487 -2.929 1.00 91.25 102 VAL A C 1
ATOM 757 O O . VAL A 1 102 ? 15.225 -1.484 -1.977 1.00 91.25 102 VAL A O 1
ATOM 760 N N . LEU A 1 103 ? 17.061 -2.285 -2.969 1.00 91.19 103 LEU A N 1
ATOM 761 C CA . LEU A 1 103 ? 17.319 -3.259 -1.909 1.00 91.19 103 LEU A CA 1
ATOM 762 C C . LEU A 1 103 ? 17.728 -2.607 -0.588 1.00 91.19 103 LEU A C 1
ATOM 764 O O . LEU A 1 103 ? 17.232 -3.007 0.461 1.00 91.19 103 LEU A O 1
ATOM 768 N N . ILE A 1 104 ? 18.605 -1.602 -0.631 1.00 92.94 104 ILE A N 1
ATOM 769 C CA . ILE A 1 104 ? 19.066 -0.911 0.579 1.00 92.94 104 ILE A CA 1
ATOM 770 C C . ILE A 1 104 ? 17.904 -0.191 1.269 1.00 92.94 104 ILE A C 1
ATOM 772 O O . ILE A 1 104 ? 17.732 -0.331 2.476 1.00 92.94 104 ILE A O 1
ATOM 776 N N . ASP A 1 105 ? 17.081 0.536 0.521 1.00 93.12 105 ASP A N 1
ATOM 777 C CA . ASP A 1 105 ? 16.028 1.367 1.102 1.00 93.12 105 ASP A CA 1
ATOM 778 C C . ASP A 1 105 ? 14.871 0.526 1.629 1.00 93.12 105 ASP A C 1
ATOM 780 O O . ASP A 1 105 ? 14.365 0.807 2.715 1.00 93.12 105 ASP A O 1
ATOM 784 N N . PHE A 1 106 ? 14.483 -0.538 0.915 1.00 90.75 106 PHE A N 1
ATOM 785 C CA . PHE A 1 106 ? 13.489 -1.482 1.429 1.00 90.75 106 PHE A CA 1
ATOM 786 C C . PHE A 1 106 ? 13.992 -2.197 2.686 1.00 90.75 106 PHE A C 1
ATOM 788 O O . PHE A 1 106 ? 13.208 -2.387 3.610 1.00 90.75 106 PHE A O 1
ATOM 795 N N . LEU A 1 107 ? 15.288 -2.521 2.774 1.00 93.06 107 LEU A N 1
ATOM 796 C CA . LEU A 1 107 ? 15.876 -3.100 3.984 1.00 93.06 107 LEU A CA 1
ATOM 797 C C . LEU A 1 107 ? 15.872 -2.103 5.153 1.00 93.06 107 LEU A C 1
ATOM 799 O O . LEU A 1 107 ? 15.486 -2.460 6.262 1.00 93.06 107 LEU A O 1
ATOM 803 N N . ILE A 1 108 ? 16.276 -0.849 4.920 1.00 94.19 108 ILE A N 1
ATOM 804 C CA . ILE A 1 108 ? 16.297 0.193 5.958 1.00 94.19 108 ILE A CA 1
ATOM 805 C C . ILE A 1 108 ? 14.882 0.443 6.484 1.00 94.19 108 ILE A C 1
ATOM 807 O O . ILE A 1 108 ? 14.665 0.406 7.696 1.00 94.19 108 ILE A O 1
ATOM 811 N N . VAL A 1 109 ? 13.918 0.671 5.589 1.00 91.69 109 VAL A N 1
ATOM 812 C CA . VAL A 1 109 ? 12.521 0.912 5.972 1.00 91.69 109 VAL A CA 1
ATOM 813 C C . VAL A 1 109 ? 11.930 -0.322 6.653 1.00 91.69 109 VAL A C 1
ATOM 815 O O . VAL A 1 109 ? 11.288 -0.174 7.691 1.00 91.69 109 VAL A O 1
ATOM 818 N N . GLY A 1 110 ? 12.205 -1.524 6.142 1.00 88.62 110 GLY A N 1
ATOM 819 C CA . GLY A 1 110 ? 11.781 -2.782 6.756 1.00 88.62 110 GLY A CA 1
ATOM 820 C C . GLY A 1 110 ? 12.268 -2.910 8.199 1.00 88.62 110 GLY A C 1
ATOM 821 O O . GLY A 1 110 ? 11.463 -3.114 9.103 1.00 88.62 110 GLY A O 1
ATOM 822 N N . VAL A 1 111 ? 13.556 -2.659 8.461 1.00 90.38 111 VAL A N 1
ATOM 823 C CA . VAL A 1 111 ? 14.119 -2.676 9.825 1.00 90.38 111 VAL A CA 1
ATOM 824 C C . VAL A 1 111 ? 13.494 -1.596 10.716 1.00 90.38 111 VAL A C 1
ATOM 826 O O . VAL A 1 111 ? 13.230 -1.845 11.895 1.00 90.38 111 VAL A O 1
ATOM 829 N N . MET A 1 112 ? 13.235 -0.394 10.193 1.00 90.75 112 MET A N 1
ATOM 830 C CA . MET A 1 112 ? 12.566 0.667 10.959 1.00 90.75 112 MET A CA 1
ATOM 831 C C . MET A 1 112 ? 11.147 0.251 11.364 1.00 90.75 112 MET A C 1
ATOM 833 O O . MET A 1 112 ? 10.791 0.347 12.539 1.00 90.75 112 MET A O 1
ATOM 837 N N . VAL A 1 113 ? 10.358 -0.253 10.415 1.00 86.06 113 VAL A N 1
ATOM 838 C CA . VAL A 1 113 ? 8.976 -0.695 10.647 1.00 86.06 113 VAL A CA 1
ATOM 839 C C . VAL A 1 113 ? 8.940 -1.916 11.558 1.00 86.06 113 VAL A C 1
ATOM 841 O O . VAL A 1 113 ? 8.124 -1.957 12.475 1.00 86.06 113 VAL A O 1
ATOM 844 N N . PHE A 1 114 ? 9.867 -2.858 11.392 1.00 83.50 114 PHE A N 1
ATOM 845 C CA . PHE A 1 114 ? 10.013 -4.018 12.267 1.00 83.50 114 PHE A CA 1
ATOM 846 C C . PHE A 1 114 ? 10.167 -3.603 13.733 1.00 83.50 114 PHE A C 1
ATOM 848 O O . PHE A 1 114 ? 9.418 -4.072 14.591 1.00 83.50 114 PHE A O 1
ATOM 855 N N . ASN A 1 115 ? 11.082 -2.673 14.024 1.00 87.38 115 ASN A N 1
ATOM 856 C CA . ASN A 1 115 ? 11.284 -2.177 15.386 1.00 87.38 115 ASN A CA 1
ATOM 857 C C . ASN A 1 115 ? 10.026 -1.489 15.940 1.00 87.38 115 ASN A C 1
ATOM 859 O O . ASN A 1 115 ? 9.673 -1.696 17.101 1.00 87.38 115 ASN A O 1
ATOM 863 N N . VAL A 1 116 ? 9.320 -0.710 15.113 1.00 85.00 116 VAL A N 1
ATOM 864 C CA . VAL A 1 116 ? 8.080 -0.025 15.512 1.00 85.00 116 VAL A CA 1
ATOM 865 C C . VAL A 1 116 ? 6.964 -1.025 15.815 1.00 85.00 116 VAL A C 1
ATOM 867 O O . VAL A 1 116 ? 6.344 -0.941 16.873 1.00 85.00 116 VAL A O 1
ATOM 870 N N . VAL A 1 117 ? 6.721 -1.995 14.932 1.00 80.00 117 VAL A N 1
ATOM 871 C CA . VAL A 1 117 ? 5.674 -3.012 15.111 1.00 80.00 117 VAL A CA 1
ATOM 872 C C . VAL A 1 117 ? 5.983 -3.907 16.310 1.00 80.00 117 VAL A C 1
ATOM 874 O O . VAL A 1 117 ? 5.067 -4.248 17.056 1.00 80.00 117 VAL A O 1
ATOM 877 N N . HIS A 1 118 ? 7.253 -4.246 16.549 1.00 81.31 118 HIS A N 1
ATOM 878 C CA . HIS A 1 118 ? 7.646 -5.041 17.712 1.00 81.31 118 HIS A CA 1
ATOM 879 C C . HIS A 1 118 ? 7.429 -4.274 19.025 1.00 81.31 118 HIS A C 1
ATOM 881 O O . HIS A 1 118 ? 6.814 -4.805 19.949 1.00 81.31 118 HIS A O 1
ATOM 887 N N . ALA A 1 119 ? 7.843 -3.004 19.085 1.00 84.12 119 ALA A N 1
ATOM 888 C CA . ALA A 1 119 ? 7.623 -2.150 20.253 1.00 84.12 119 ALA A CA 1
ATOM 889 C C . ALA A 1 119 ? 6.125 -1.920 20.531 1.00 84.12 119 ALA A C 1
ATOM 891 O O . ALA A 1 119 ? 5.675 -2.036 21.671 1.00 84.12 119 ALA A O 1
ATOM 892 N N . LEU A 1 120 ? 5.329 -1.652 19.488 1.00 79.75 120 LEU A N 1
ATOM 893 C CA . LEU A 1 120 ? 3.871 -1.535 19.606 1.00 79.75 120 LEU A CA 1
ATOM 894 C C . LEU A 1 120 ? 3.227 -2.859 20.025 1.00 79.75 120 LEU A C 1
ATOM 896 O O . LEU A 1 120 ? 2.275 -2.863 20.800 1.00 79.75 120 LEU A O 1
ATOM 900 N N . GLY A 1 121 ? 3.753 -3.978 19.537 1.00 77.31 121 GLY A N 1
ATOM 901 C CA . GLY A 1 121 ? 3.289 -5.315 19.865 1.00 77.31 121 GLY A CA 1
ATOM 902 C C . GLY A 1 121 ? 3.483 -5.678 21.337 1.00 77.31 121 GLY A C 1
ATOM 903 O O . GLY A 1 121 ? 2.550 -6.170 21.973 1.00 77.31 121 GLY A O 1
ATOM 904 N N . GLU A 1 122 ? 4.657 -5.395 21.905 1.00 80.19 122 GLU A N 1
ATOM 905 C CA . GLU A 1 122 ? 4.923 -5.576 23.339 1.00 80.19 122 GLU A CA 1
ATOM 906 C C . GLU A 1 122 ? 3.997 -4.707 24.195 1.00 80.19 122 GLU A C 1
ATOM 908 O O . GLU A 1 122 ? 3.412 -5.180 25.175 1.00 80.19 122 GLU A O 1
ATOM 913 N N . LEU A 1 123 ? 3.793 -3.457 23.777 1.00 81.38 123 LEU A N 1
ATOM 914 C CA . LEU A 1 123 ? 2.909 -2.523 24.461 1.00 81.38 123 LEU A CA 1
ATOM 915 C C . LEU A 1 123 ? 1.441 -2.967 24.406 1.00 81.38 123 LEU A C 1
ATOM 917 O O . LEU A 1 123 ? 0.731 -2.860 25.406 1.00 81.38 123 LEU A O 1
ATOM 921 N N . ALA A 1 124 ? 1.007 -3.521 23.272 1.00 76.56 124 ALA A N 1
ATOM 922 C CA . ALA A 1 124 ? -0.343 -4.039 23.082 1.00 76.56 124 ALA A CA 1
ATOM 923 C C . ALA A 1 124 ? -0.626 -5.293 23.921 1.00 76.56 124 ALA A C 1
ATOM 925 O O . ALA A 1 124 ? -1.758 -5.500 24.353 1.00 76.56 124 ALA A O 1
ATOM 926 N N . VAL A 1 125 ? 0.390 -6.120 24.190 1.00 76.00 125 VAL A N 1
ATOM 927 C CA . VAL A 1 125 ? 0.265 -7.285 25.084 1.00 76.00 125 VAL A CA 1
ATOM 928 C C . VAL A 1 125 ? 0.273 -6.865 26.557 1.00 76.00 125 VAL A C 1
ATOM 930 O O . VAL A 1 125 ? -0.463 -7.449 27.352 1.00 76.00 125 VAL A O 1
ATOM 933 N N . MET A 1 126 ? 1.070 -5.858 26.929 1.00 79.31 126 MET A N 1
ATOM 934 C CA . MET A 1 126 ? 1.145 -5.355 28.307 1.00 79.31 126 MET A CA 1
ATOM 935 C C . MET A 1 126 ? -0.100 -4.547 28.702 1.00 79.31 126 MET A C 1
ATOM 937 O O . MET A 1 126 ? -0.572 -4.651 29.834 1.00 79.31 126 MET A O 1
ATOM 941 N N . TYR A 1 127 ? -0.654 -3.772 27.768 1.00 77.56 127 TYR A N 1
ATOM 942 C CA . TYR A 1 127 ? -1.820 -2.922 27.980 1.00 77.56 127 TYR A CA 1
ATOM 943 C C . TYR A 1 127 ? -2.889 -3.215 26.921 1.00 77.56 127 TYR A C 1
ATOM 945 O O . TYR A 1 127 ? -2.908 -2.605 25.848 1.00 77.56 127 TYR A O 1
ATOM 953 N N . LEU A 1 128 ? -3.815 -4.121 27.258 1.00 69.12 128 LEU A N 1
ATOM 954 C CA . LEU A 1 128 ? -5.034 -4.382 26.483 1.00 69.12 128 LEU A CA 1
ATOM 955 C C . LEU A 1 128 ? -5.988 -3.184 26.600 1.00 69.12 128 LEU A C 1
ATOM 957 O O . LEU A 1 128 ? -6.939 -3.184 27.382 1.00 69.12 128 LEU A O 1
ATOM 961 N N . ILE A 1 129 ? -5.715 -2.135 25.834 1.00 68.50 129 ILE A N 1
ATOM 962 C CA . ILE A 1 129 ? -6.615 -0.997 25.686 1.00 68.50 129 ILE A CA 1
ATOM 963 C C . ILE A 1 129 ? -7.311 -1.161 24.341 1.00 68.50 129 ILE A C 1
ATOM 965 O O . ILE A 1 129 ? -6.662 -1.269 23.306 1.00 68.50 129 ILE A O 1
ATOM 969 N N . SER A 1 130 ? -8.641 -1.193 24.363 1.00 58.84 130 SER A N 1
ATOM 970 C CA . SER A 1 130 ? -9.438 -1.217 23.139 1.00 58.84 130 SER A CA 1
ATOM 971 C C . SER A 1 130 ? -9.329 0.139 22.438 1.00 58.84 130 SER A C 1
ATOM 973 O O . SER A 1 130 ? -9.835 1.139 22.949 1.00 58.84 130 SER A O 1
ATOM 975 N N . GLY A 1 131 ? -8.669 0.176 21.280 1.00 62.56 131 GLY A N 1
ATOM 976 C CA . GLY A 1 131 ? -8.599 1.341 20.398 1.00 62.56 131 GLY A CA 1
ATOM 977 C C . GLY A 1 131 ? -7.321 1.396 19.554 1.00 62.56 131 GLY A C 1
ATOM 978 O O . GLY A 1 131 ? -6.476 0.507 19.618 1.00 62.56 131 GLY A O 1
ATOM 979 N N . GLY A 1 132 ? -7.202 2.431 18.717 1.00 70.62 132 GLY A N 1
ATOM 980 C CA . GLY A 1 132 ? -6.094 2.577 17.766 1.00 70.62 132 GLY A CA 1
ATOM 981 C C . GLY A 1 132 ? -4.739 2.874 18.417 1.00 70.62 132 GLY A C 1
ATOM 982 O O . GLY A 1 132 ? -4.666 3.360 19.546 1.00 70.62 132 GLY A O 1
ATOM 983 N N . PHE A 1 133 ? -3.647 2.664 17.671 1.00 73.00 133 PHE A N 1
ATOM 984 C CA . PHE A 1 133 ? -2.275 2.850 18.174 1.00 73.00 133 PHE A CA 1
ATOM 985 C C . PHE A 1 133 ? -1.976 4.254 18.723 1.00 73.00 133 PHE A C 1
ATOM 987 O O . PHE A 1 133 ? -1.116 4.411 19.589 1.00 73.00 133 PHE A O 1
ATOM 994 N N . TYR A 1 134 ? -2.705 5.278 18.272 1.00 79.12 134 TYR A N 1
ATOM 995 C CA . TYR A 1 134 ? -2.571 6.651 18.771 1.00 79.12 134 TYR A CA 1
ATOM 996 C C . TYR A 1 134 ? -2.909 6.780 20.270 1.00 79.12 134 TYR A C 1
ATOM 998 O O . TYR A 1 134 ? -2.415 7.692 20.936 1.00 79.12 134 TYR A O 1
ATOM 1006 N N . ILE A 1 135 ? -3.703 5.861 20.838 1.00 80.69 135 ILE A N 1
ATOM 1007 C CA . ILE A 1 135 ? -4.016 5.863 22.274 1.00 80.69 135 ILE A CA 1
ATOM 1008 C C . ILE A 1 135 ? -2.753 5.587 23.092 1.00 80.69 135 ILE A C 1
ATOM 1010 O O . ILE A 1 135 ? -2.504 6.269 24.088 1.00 80.69 135 ILE A O 1
ATOM 1014 N N . TYR A 1 136 ? -1.907 4.660 22.639 1.00 81.94 136 TYR A N 1
ATOM 1015 C CA . TYR A 1 136 ? -0.616 4.400 23.271 1.00 81.94 136 TYR A CA 1
ATOM 1016 C C . TYR A 1 136 ? 0.283 5.640 23.245 1.00 81.94 136 TYR A C 1
ATOM 1018 O O . TYR A 1 136 ? 0.867 6.000 24.265 1.00 81.94 136 TYR A O 1
ATOM 1026 N N . ALA A 1 137 ? 0.317 6.356 22.120 1.00 82.62 137 ALA A N 1
ATOM 1027 C CA . ALA A 1 137 ? 1.063 7.604 21.998 1.00 82.62 137 ALA A CA 1
ATOM 1028 C C . ALA A 1 137 ? 0.564 8.680 22.983 1.00 82.62 137 ALA A C 1
ATOM 1030 O O . ALA A 1 137 ? 1.369 9.328 23.649 1.00 82.62 137 ALA A O 1
ATOM 1031 N N . SER A 1 138 ? -0.758 8.822 23.136 1.00 83.88 138 SER A N 1
ATOM 1032 C CA . SER A 1 138 ? -1.354 9.777 24.082 1.00 83.88 138 SER A CA 1
ATOM 1033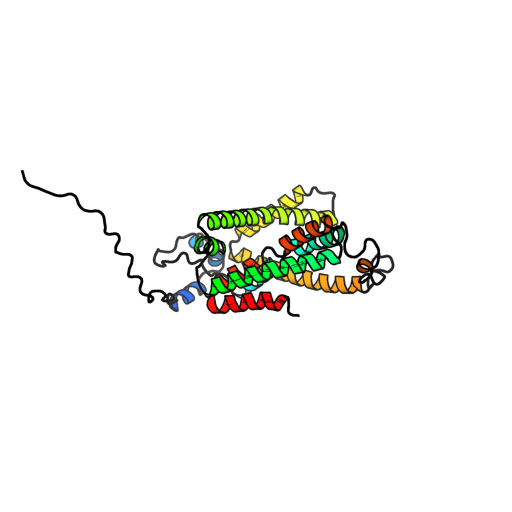 C C . SER A 1 138 ? -1.049 9.456 25.549 1.00 83.88 138 SER A C 1
ATOM 1035 O O . SER A 1 138 ? -0.921 10.364 26.365 1.00 83.88 138 SER A O 1
ATOM 1037 N N . ARG A 1 139 ? -0.917 8.164 25.882 1.00 83.88 139 ARG A N 1
ATOM 1038 C CA . ARG A 1 139 ? -0.732 7.688 27.255 1.00 83.88 139 ARG A CA 1
ATOM 1039 C C . ARG A 1 139 ? 0.724 7.702 27.718 1.00 83.88 139 ARG A C 1
ATOM 1041 O O . ARG A 1 139 ? 0.959 7.958 28.894 1.00 83.88 139 ARG A O 1
ATOM 1048 N N . PHE A 1 140 ? 1.676 7.396 26.833 1.00 85.56 140 PHE A N 1
ATOM 1049 C CA . PHE A 1 140 ? 3.095 7.256 27.197 1.00 85.56 140 PHE A CA 1
ATOM 1050 C C . PHE A 1 140 ? 3.971 8.457 26.830 1.00 85.56 140 PHE A C 1
ATOM 1052 O O . PHE A 1 140 ? 5.065 8.570 27.375 1.00 85.56 140 PHE A O 1
ATOM 1059 N N . ILE A 1 141 ? 3.526 9.329 25.918 1.00 88.00 141 ILE A N 1
ATOM 1060 C CA . ILE A 1 141 ? 4.297 10.505 25.488 1.00 88.00 141 ILE A CA 1
ATOM 1061 C C . ILE A 1 141 ? 3.656 11.772 26.048 1.00 88.00 141 ILE A C 1
ATOM 1063 O O . ILE A 1 141 ? 4.155 12.339 27.012 1.00 88.00 141 ILE A O 1
ATOM 1067 N N . ASP A 1 142 ? 2.558 12.211 25.437 1.00 90.38 142 ASP A N 1
ATOM 1068 C CA . ASP A 1 142 ? 1.803 13.397 25.835 1.00 90.38 142 ASP A CA 1
ATOM 1069 C C . ASP A 1 142 ? 0.450 13.405 25.096 1.00 90.38 142 ASP A C 1
ATOM 1071 O O . ASP A 1 142 ? 0.392 12.975 23.932 1.00 90.38 142 ASP A O 1
ATOM 1075 N N . PRO A 1 143 ? -0.633 13.936 25.692 1.00 88.56 143 PRO A N 1
ATOM 1076 C CA . PRO A 1 143 ? -1.912 14.097 25.004 1.00 88.56 143 PRO A CA 1
ATOM 1077 C C . PRO A 1 143 ? -1.812 14.868 23.676 1.00 88.56 143 PRO A C 1
ATOM 1079 O O . PRO A 1 143 ? -2.500 14.521 22.714 1.00 88.56 143 PRO A O 1
ATOM 1082 N N . SER A 1 144 ? -0.920 15.859 23.573 1.00 91.62 144 SER A N 1
ATOM 1083 C CA . SER A 1 144 ? -0.699 16.648 22.350 1.00 91.62 144 SER A CA 1
ATOM 1084 C C . SER A 1 144 ? -0.083 15.805 21.231 1.00 91.62 144 SER A C 1
ATOM 1086 O O . SER A 1 144 ? -0.439 15.952 20.061 1.00 91.62 144 SER A O 1
ATOM 1088 N N . TRP A 1 145 ? 0.808 14.874 21.585 1.00 88.38 145 TRP A N 1
ATOM 1089 C CA . TRP A 1 145 ? 1.403 13.934 20.635 1.00 88.38 145 TRP A CA 1
ATOM 1090 C C . TRP A 1 145 ? 0.377 12.900 20.156 1.00 88.38 145 TRP A C 1
ATOM 1092 O O . TRP A 1 145 ? 0.298 12.586 18.966 1.00 88.38 145 TRP A O 1
ATOM 1102 N N . GLY A 1 146 ? -0.477 12.426 21.068 1.00 86.62 146 GLY A N 1
ATOM 1103 C CA . GLY A 1 146 ? -1.639 11.599 20.737 1.00 86.62 146 GLY A CA 1
ATOM 1104 C C . GLY A 1 146 ? -2.600 12.283 19.759 1.00 86.62 146 GLY A C 1
ATOM 1105 O O . GLY A 1 146 ? -3.038 11.674 18.785 1.00 86.62 146 GLY A O 1
ATOM 1106 N N . PHE A 1 147 ? -2.873 13.573 19.964 1.00 88.62 147 PHE A N 1
ATOM 1107 C CA . PHE A 1 147 ? -3.694 14.370 19.052 1.00 88.62 147 PHE A CA 1
ATOM 1108 C C . PHE A 1 147 ? -3.054 14.493 17.660 1.00 88.62 147 PHE A C 1
ATOM 1110 O O . PHE A 1 147 ? -3.712 14.223 16.655 1.00 88.62 147 PHE A O 1
ATOM 1117 N N . ALA A 1 148 ? -1.766 14.844 17.585 1.00 91.81 148 ALA A N 1
ATOM 1118 C CA . ALA A 1 148 ? -1.052 14.990 16.315 1.00 91.81 148 ALA A CA 1
ATOM 1119 C C . ALA A 1 148 ? -0.977 13.672 15.522 1.00 91.81 148 ALA A C 1
ATOM 1121 O O . ALA A 1 148 ? -1.212 13.655 14.314 1.00 91.81 148 ALA A O 1
ATOM 1122 N N . THR A 1 149 ? -0.688 12.557 16.198 1.00 87.88 149 THR A N 1
ATOM 1123 C CA . THR A 1 149 ? -0.645 11.224 15.574 1.00 87.88 149 THR A CA 1
ATOM 1124 C C . THR A 1 149 ? -2.020 10.771 15.087 1.00 87.88 149 THR A C 1
ATOM 1126 O O . THR A 1 149 ? -2.123 10.260 13.973 1.00 87.88 149 THR A O 1
ATOM 1129 N N . GLY A 1 150 ? -3.082 11.029 15.857 1.00 87.19 150 GLY A N 1
ATOM 1130 C CA . GLY A 1 150 ? -4.460 10.768 15.439 1.00 87.19 150 GLY A CA 1
ATOM 1131 C C . GLY A 1 150 ? -4.841 11.528 14.165 1.00 87.19 150 GLY A C 1
ATOM 1132 O O . GLY A 1 150 ? -5.342 10.926 13.217 1.00 87.19 150 GLY A O 1
ATOM 1133 N N . TRP A 1 151 ? -4.534 12.827 14.086 1.00 90.56 151 TRP A N 1
ATOM 1134 C CA . TRP A 1 151 ? -4.802 13.617 12.877 1.00 90.56 151 TRP A CA 1
ATOM 1135 C C . TRP A 1 151 ? -3.963 13.192 11.676 1.00 90.56 151 TRP A C 1
ATOM 1137 O O . TRP A 1 151 ? -4.501 13.110 10.576 1.00 90.56 151 TRP A O 1
ATOM 1147 N N . ASN A 1 152 ? -2.683 12.865 11.867 1.00 89.44 152 ASN A N 1
ATOM 1148 C CA . ASN A 1 152 ? -1.863 12.306 10.789 1.00 89.44 152 ASN A CA 1
ATOM 1149 C C . ASN A 1 152 ? -2.451 11.001 10.246 1.00 89.44 152 ASN A C 1
ATOM 1151 O O . ASN A 1 152 ? -2.458 10.792 9.035 1.00 89.44 152 ASN A O 1
ATOM 1155 N N . TYR A 1 153 ? -2.995 10.153 11.120 1.00 85.94 153 TYR A N 1
ATOM 1156 C CA . TYR A 1 153 ? -3.654 8.920 10.703 1.00 85.94 153 TYR A CA 1
ATOM 1157 C C . TYR A 1 153 ? -4.925 9.196 9.889 1.00 85.94 153 TYR A C 1
ATOM 1159 O O . TYR A 1 153 ? -5.113 8.613 8.823 1.00 85.94 153 TYR A O 1
ATOM 1167 N N . VAL A 1 154 ? -5.760 10.143 10.332 1.00 89.06 154 VAL A N 1
ATOM 1168 C CA . VAL A 1 154 ? -6.965 10.566 9.595 1.00 89.06 154 VAL A CA 1
ATOM 1169 C C . VAL A 1 154 ? -6.608 11.153 8.229 1.00 89.06 154 VAL A C 1
ATOM 1171 O O . VAL A 1 154 ? -7.238 10.808 7.232 1.00 89.06 154 VAL A O 1
ATOM 1174 N N . LEU A 1 155 ? -5.590 12.013 8.159 1.00 91.00 155 LEU A N 1
ATOM 1175 C CA . LEU A 1 155 ? -5.131 12.606 6.902 1.00 91.00 155 LEU A CA 1
ATOM 1176 C C . LEU A 1 155 ? -4.567 11.548 5.951 1.00 91.00 155 LEU A C 1
ATOM 1178 O O . LEU A 1 155 ? -4.891 11.572 4.767 1.00 91.00 155 LEU A O 1
ATOM 1182 N N . SER A 1 156 ? -3.779 10.599 6.464 1.00 87.38 156 SER A N 1
ATOM 1183 C CA . SER A 1 156 ? -3.281 9.469 5.677 1.00 87.38 156 SER A CA 1
ATOM 1184 C C . SER A 1 156 ? -4.443 8.661 5.095 1.00 87.38 156 SER A C 1
ATOM 1186 O O . SER A 1 156 ? -4.538 8.503 3.879 1.00 87.38 156 SER A O 1
ATOM 1188 N N . ALA A 1 157 ? -5.407 8.266 5.933 1.00 85.31 157 ALA A N 1
ATOM 1189 C CA . ALA A 1 157 ? -6.592 7.533 5.493 1.00 85.31 157 ALA A CA 1
ATOM 1190 C C . ALA A 1 157 ? -7.420 8.308 4.448 1.00 85.31 157 ALA A C 1
ATOM 1192 O O . ALA A 1 157 ? -7.902 7.721 3.480 1.00 85.31 157 ALA A O 1
ATOM 1193 N N . ALA A 1 158 ? -7.549 9.631 4.597 1.00 89.69 158 ALA A N 1
ATOM 1194 C CA . ALA A 1 158 ? -8.262 10.481 3.645 1.00 89.69 158 ALA A CA 1
ATOM 1195 C C . ALA A 1 158 ? -7.543 10.613 2.290 1.00 89.69 158 ALA A C 1
ATOM 1197 O O . ALA A 1 158 ? -8.206 10.763 1.264 1.00 89.69 158 ALA A O 1
ATOM 1198 N N . LEU A 1 159 ? -6.208 10.552 2.269 1.00 90.38 159 LEU A N 1
ATOM 1199 C CA . LEU A 1 159 ? -5.394 10.650 1.052 1.00 90.38 159 LEU A CA 1
ATOM 1200 C C . LEU A 1 159 ? -5.270 9.325 0.292 1.00 90.38 159 LEU A C 1
ATOM 1202 O O . LEU A 1 159 ? -5.062 9.345 -0.921 1.00 90.38 159 LEU A O 1
ATOM 1206 N N . VAL A 1 160 ? -5.434 8.186 0.966 1.00 86.69 160 VAL A N 1
ATOM 1207 C CA . VAL A 1 160 ? -5.361 6.864 0.325 1.00 86.69 160 VAL A CA 1
ATOM 1208 C C . VAL A 1 160 ? -6.453 6.698 -0.735 1.00 86.69 160 VAL A C 1
ATOM 1210 O O . VAL A 1 160 ? -6.146 6.321 -1.860 1.00 86.69 160 VAL A O 1
ATOM 1213 N N . LEU A 1 161 ? -7.710 7.052 -0.443 1.00 88.00 161 LEU A N 1
ATOM 1214 C CA . LEU A 1 161 ? -8.811 6.906 -1.410 1.00 88.00 161 LEU A CA 1
ATOM 1215 C C . LEU A 1 161 ? -8.577 7.626 -2.758 1.00 88.00 161 LEU A C 1
ATOM 1217 O O . LEU A 1 161 ? -8.681 6.975 -3.799 1.00 88.00 161 LEU A O 1
ATOM 1221 N N . PRO A 1 162 ? -8.260 8.937 -2.805 1.00 90.38 162 PRO A N 1
ATOM 1222 C CA . PRO A 1 162 ? -7.990 9.614 -4.073 1.00 90.38 162 PRO A CA 1
ATOM 1223 C C . PRO A 1 162 ? -6.715 9.108 -4.762 1.00 90.38 162 PRO A C 1
ATOM 1225 O O . PRO A 1 162 ? -6.652 9.115 -5.995 1.00 90.38 162 PRO A O 1
ATOM 1228 N N . LEU A 1 163 ? -5.717 8.643 -4.000 1.00 89.00 163 LEU A N 1
ATOM 1229 C CA . LEU A 1 163 ? -4.512 8.027 -4.556 1.00 89.00 163 LEU A CA 1
ATOM 1230 C C . LEU A 1 163 ? -4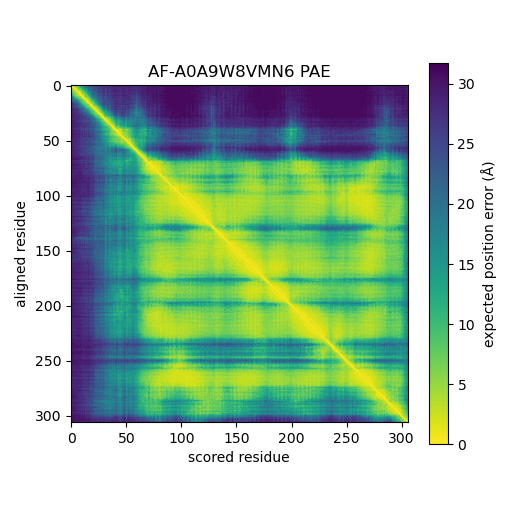.859 6.739 -5.310 1.00 89.00 163 LEU A C 1
ATOM 1232 O O . LEU A 1 163 ? -4.496 6.607 -6.478 1.00 89.00 163 LEU A O 1
ATOM 1236 N N . GLU A 1 164 ? -5.621 5.839 -4.690 1.00 87.81 164 GLU A N 1
ATOM 1237 C CA . GLU A 1 164 ? -6.056 4.578 -5.303 1.00 87.81 164 GLU A CA 1
ATOM 1238 C C . GLU A 1 164 ? -6.924 4.823 -6.551 1.00 87.81 164 GLU A C 1
ATOM 1240 O O . GLU A 1 164 ? -6.710 4.211 -7.596 1.00 87.81 164 GLU A O 1
ATOM 1245 N N . LEU A 1 165 ? -7.840 5.800 -6.510 1.00 90.12 165 LEU A N 1
ATOM 1246 C CA . LEU A 1 165 ? -8.644 6.186 -7.681 1.00 90.12 165 LEU A CA 1
ATOM 1247 C C . LEU A 1 165 ? -7.787 6.691 -8.850 1.00 90.12 165 LEU A C 1
ATOM 1249 O O . LEU A 1 165 ? -8.057 6.368 -10.010 1.00 90.12 165 LEU A O 1
ATOM 1253 N N . THR A 1 166 ? -6.745 7.467 -8.550 1.00 90.06 166 THR A N 1
ATOM 1254 C CA . THR A 1 166 ? -5.802 7.964 -9.561 1.00 90.06 166 THR A CA 1
ATOM 1255 C C . THR A 1 166 ? -5.007 6.812 -10.169 1.00 90.06 166 THR A C 1
ATOM 1257 O O . THR A 1 166 ? -4.848 6.747 -11.387 1.00 90.06 166 THR A O 1
ATOM 1260 N N . VAL A 1 167 ? -4.558 5.868 -9.340 1.00 88.44 167 VAL A N 1
ATOM 1261 C CA . VAL A 1 167 ? -3.865 4.655 -9.785 1.00 88.44 167 VAL A CA 1
ATOM 1262 C C . VAL A 1 167 ? -4.748 3.816 -10.709 1.00 88.44 167 VAL A C 1
ATOM 1264 O O . VAL A 1 167 ? -4.297 3.426 -11.788 1.00 88.44 167 VAL A O 1
ATOM 1267 N N . CYS A 1 168 ? -6.011 3.586 -10.352 1.00 88.62 168 CYS A N 1
ATOM 1268 C CA . CYS A 1 168 ? -6.957 2.861 -11.200 1.00 88.62 168 CYS A CA 1
ATOM 1269 C C . CYS A 1 168 ? -7.123 3.529 -12.574 1.00 88.62 168 CYS A C 1
ATOM 1271 O O . CYS A 1 168 ? -7.063 2.853 -13.602 1.00 88.62 168 CYS A O 1
ATOM 1273 N N . ALA A 1 169 ? -7.267 4.857 -12.609 1.00 89.81 169 ALA A N 1
ATOM 1274 C CA . ALA A 1 169 ? -7.393 5.602 -13.860 1.00 89.81 169 ALA A CA 1
ATOM 1275 C C . ALA A 1 169 ? -6.125 5.518 -14.730 1.00 89.81 169 ALA A C 1
ATOM 1277 O O . ALA A 1 169 ? -6.227 5.282 -15.933 1.00 89.81 169 ALA A O 1
ATOM 1278 N N . LEU A 1 170 ? -4.935 5.639 -14.130 1.00 87.12 170 LEU A N 1
ATOM 1279 C CA . LEU A 1 170 ? -3.655 5.476 -14.833 1.00 87.12 170 LEU A CA 1
ATOM 1280 C C . LEU A 1 170 ? -3.478 4.059 -15.388 1.00 87.12 170 LEU A C 1
ATOM 1282 O O . LEU A 1 170 ? -2.968 3.884 -16.492 1.00 87.12 170 LEU A O 1
ATOM 1286 N N . THR A 1 171 ? -3.927 3.052 -14.639 1.00 87.75 171 THR A N 1
ATOM 1287 C CA . THR A 1 171 ? -3.836 1.648 -15.050 1.00 87.75 171 THR A CA 1
ATOM 1288 C C . THR A 1 171 ? -4.708 1.394 -16.281 1.00 87.75 171 THR A C 1
ATOM 1290 O O . THR A 1 171 ? -4.243 0.776 -17.230 1.00 87.75 171 THR A O 1
ATOM 1293 N N . ILE A 1 172 ? -5.940 1.913 -16.335 1.00 88.38 172 ILE A N 1
ATOM 1294 C CA . ILE A 1 172 ? -6.790 1.781 -17.536 1.00 88.38 172 ILE A CA 1
ATOM 1295 C C . ILE A 1 172 ? -6.216 2.567 -18.722 1.00 88.38 172 ILE A C 1
ATOM 1297 O O . ILE A 1 172 ? -6.242 2.074 -19.854 1.00 88.38 172 ILE A O 1
ATOM 1301 N N . GLY A 1 173 ? -5.645 3.746 -18.454 1.00 85.69 173 GLY A N 1
ATOM 1302 C CA . GLY A 1 173 ? -4.963 4.569 -19.455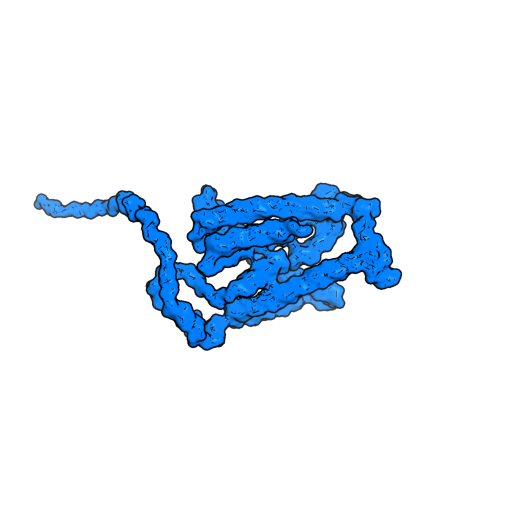 1.00 85.69 173 GLY A CA 1
ATOM 1303 C C . GLY A 1 173 ? -3.838 3.833 -20.190 1.00 85.69 173 GLY A C 1
ATOM 1304 O O . GLY A 1 173 ? -3.564 4.143 -21.344 1.00 85.69 173 GLY A O 1
ATOM 1305 N N . TYR A 1 174 ? -3.247 2.796 -19.581 1.00 84.56 174 TYR A N 1
ATOM 1306 C CA . TYR A 1 174 ? -2.255 1.945 -20.244 1.00 84.56 174 TYR A CA 1
ATOM 1307 C C . TYR A 1 174 ? -2.801 1.240 -21.501 1.00 84.56 174 TYR A C 1
ATOM 1309 O O . TYR A 1 174 ? -2.077 1.113 -22.487 1.00 84.56 174 TYR A O 1
ATOM 1317 N N . TRP A 1 175 ? -4.063 0.791 -21.489 1.00 87.25 175 TRP A N 1
ATOM 1318 C CA . TRP A 1 175 ? -4.690 0.136 -22.649 1.00 87.25 175 TRP A CA 1
ATOM 1319 C C . TRP A 1 175 ? -5.485 1.099 -23.524 1.00 87.25 175 TRP A C 1
ATOM 1321 O O . TRP A 1 175 ? -5.597 0.877 -24.730 1.00 87.25 175 TRP A O 1
ATOM 1331 N N . ASN A 1 176 ? -6.079 2.136 -22.932 1.00 83.31 176 ASN A N 1
ATOM 1332 C CA . ASN A 1 176 ? -6.896 3.093 -23.662 1.00 83.31 176 ASN A CA 1
ATOM 1333 C C . ASN A 1 176 ? -6.773 4.504 -23.076 1.00 83.31 176 ASN A C 1
ATOM 1335 O O . ASN A 1 176 ? -7.395 4.819 -22.063 1.00 83.31 176 ASN A O 1
ATOM 1339 N N . ASP A 1 177 ? -6.043 5.362 -23.787 1.00 82.56 177 ASP A N 1
ATOM 1340 C CA . ASP A 1 177 ? -5.800 6.762 -23.416 1.00 82.56 177 ASP A CA 1
ATOM 1341 C C . ASP A 1 177 ? -6.746 7.755 -24.129 1.00 82.56 177 ASP A C 1
ATOM 1343 O O . ASP A 1 177 ? -6.572 8.968 -24.087 1.00 82.56 177 ASP A O 1
ATOM 1347 N N . THR A 1 178 ? -7.772 7.260 -24.833 1.00 84.94 178 THR A N 1
ATOM 1348 C CA . THR A 1 178 ? -8.725 8.138 -25.544 1.00 84.94 178 THR A CA 1
ATOM 1349 C C . THR A 1 178 ? -9.734 8.804 -24.608 1.00 84.94 178 THR A C 1
ATOM 1351 O O . THR A 1 178 ? -10.309 9.83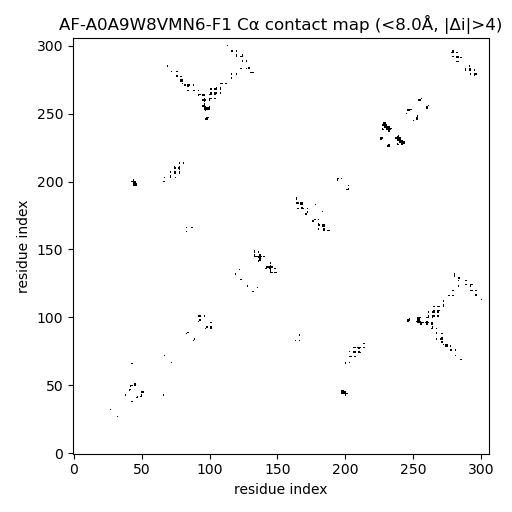9 -24.945 1.00 84.94 178 THR A O 1
ATOM 1354 N N . ILE A 1 179 ? -9.964 8.211 -23.435 1.00 86.00 179 ILE A N 1
ATOM 1355 C CA . ILE A 1 179 ? -10.937 8.668 -22.443 1.00 86.00 179 ILE A CA 1
ATOM 1356 C C . ILE A 1 179 ? -10.187 9.387 -21.326 1.00 86.00 179 ILE A C 1
ATOM 1358 O O . ILE A 1 179 ? -9.195 8.876 -20.812 1.00 86.00 179 ILE A O 1
ATOM 1362 N N . SER A 1 180 ? -10.679 10.558 -20.911 1.00 86.88 180 SER A N 1
ATOM 1363 C CA . SER A 1 180 ? -10.007 11.332 -19.870 1.00 86.88 180 SER A CA 1
ATOM 1364 C C . SER A 1 180 ? -9.967 10.574 -18.531 1.00 86.88 180 SER A C 1
ATOM 1366 O O . SER A 1 180 ? -10.963 9.953 -18.138 1.00 86.88 180 SER A O 1
ATOM 1368 N N . PRO A 1 181 ? -8.861 10.671 -17.765 1.00 86.56 181 PRO A N 1
ATOM 1369 C CA . PRO A 1 181 ? -8.738 10.007 -16.465 1.00 86.56 181 PRO A CA 1
ATOM 1370 C C . PRO A 1 181 ? -9.867 10.367 -15.490 1.00 86.56 181 PRO A C 1
ATOM 1372 O O . PRO A 1 181 ? -10.302 9.532 -14.702 1.00 86.56 181 PRO A O 1
ATOM 1375 N N . GLY A 1 182 ? -10.395 11.594 -15.584 1.00 88.06 182 GLY A N 1
ATOM 1376 C CA . GLY A 1 182 ? -11.499 12.068 -14.748 1.00 88.06 182 GLY A CA 1
ATOM 1377 C C . GLY A 1 182 ? -12.784 11.248 -14.892 1.00 88.06 182 GLY A C 1
ATOM 1378 O O . GLY A 1 182 ? -13.493 11.069 -13.907 1.00 88.06 182 GLY A O 1
ATOM 1379 N N . VAL A 1 183 ? -13.069 10.702 -16.080 1.00 89.69 183 VAL A N 1
ATOM 1380 C CA . VAL A 1 183 ? -14.244 9.838 -16.299 1.00 89.69 183 VAL A CA 1
ATOM 1381 C C . VAL A 1 183 ? -14.067 8.494 -15.594 1.00 89.69 183 VAL A C 1
ATOM 1383 O O . VAL A 1 183 ? -14.997 7.993 -14.970 1.00 89.69 183 VAL A O 1
ATOM 1386 N N . TRP A 1 184 ? -12.866 7.920 -15.629 1.00 90.31 184 TRP A N 1
ATOM 1387 C CA . TRP A 1 184 ? -12.593 6.674 -14.913 1.00 90.31 184 TRP A CA 1
ATOM 1388 C C . TRP A 1 184 ? -12.660 6.864 -13.397 1.00 90.31 184 TRP A C 1
ATOM 1390 O O . TRP A 1 184 ? -13.266 6.044 -12.708 1.00 90.31 184 TRP A O 1
ATOM 1400 N N . ILE A 1 185 ? -12.130 7.980 -12.885 1.00 91.81 185 ILE A N 1
ATOM 1401 C CA . ILE A 1 185 ? -12.214 8.328 -11.459 1.00 91.81 185 ILE A CA 1
ATOM 1402 C C . ILE A 1 185 ? -13.676 8.408 -10.999 1.00 91.81 185 ILE A C 1
ATOM 1404 O O . ILE A 1 185 ? -14.014 7.842 -9.960 1.00 91.81 185 ILE A O 1
ATOM 1408 N N . THR A 1 186 ? -14.560 9.067 -11.759 1.00 91.44 186 THR A N 1
ATOM 1409 C CA . THR A 1 186 ? -15.978 9.177 -11.377 1.00 91.44 186 THR A CA 1
ATOM 1410 C C . THR A 1 186 ? -16.694 7.830 -11.412 1.00 91.44 186 THR A C 1
ATOM 1412 O O . THR A 1 186 ? -17.469 7.544 -10.501 1.00 91.44 186 THR A O 1
ATOM 1415 N N . ILE A 1 187 ? -16.405 6.972 -12.396 1.00 92.00 187 ILE A N 1
ATOM 1416 C CA . ILE A 1 187 ? -16.969 5.615 -12.477 1.00 92.00 187 ILE A CA 1
ATOM 1417 C C . ILE A 1 187 ? -16.576 4.785 -11.248 1.00 92.00 187 ILE A C 1
ATOM 1419 O O . ILE A 1 187 ? -17.449 4.203 -10.599 1.00 92.00 187 ILE A O 1
ATOM 1423 N N . PHE A 1 188 ? -15.289 4.757 -10.887 1.00 89.81 188 PHE A N 1
ATOM 1424 C CA . PHE A 1 188 ? -14.826 4.019 -9.708 1.00 89.81 188 PHE A CA 1
ATOM 1425 C C . PHE A 1 188 ? -15.385 4.593 -8.406 1.00 89.81 188 PHE A C 1
ATOM 1427 O O . PHE A 1 188 ? -15.782 3.833 -7.526 1.00 89.81 188 PHE A O 1
ATOM 1434 N N . LEU A 1 189 ? -15.491 5.918 -8.294 1.00 90.69 189 LEU A N 1
ATOM 1435 C CA . LEU A 1 189 ? -16.089 6.556 -7.125 1.00 90.69 189 LEU A CA 1
ATOM 1436 C C . LEU A 1 189 ? -17.560 6.147 -6.946 1.00 90.69 189 LEU A C 1
ATOM 1438 O O . LEU A 1 189 ? -17.970 5.804 -5.839 1.00 90.69 189 LEU A O 1
ATOM 1442 N N . VAL A 1 190 ? -18.349 6.127 -8.026 1.00 90.56 190 VAL A N 1
ATOM 1443 C CA . VAL A 1 190 ? -19.747 5.663 -7.989 1.00 90.56 190 VAL A CA 1
ATOM 1444 C C . VAL A 1 190 ? -19.827 4.188 -7.593 1.00 90.56 190 VAL A C 1
ATOM 1446 O O . VAL A 1 190 ? -20.680 3.826 -6.782 1.00 90.56 190 VAL A O 1
ATOM 1449 N N . ALA A 1 191 ? -18.925 3.344 -8.101 1.00 87.25 191 ALA A N 1
ATOM 1450 C CA . ALA A 1 191 ? -18.856 1.936 -7.714 1.00 87.25 191 ALA A CA 1
ATOM 1451 C C . ALA A 1 191 ? -18.560 1.765 -6.212 1.00 87.25 191 ALA A C 1
ATOM 1453 O O . ALA A 1 191 ? -19.252 1.003 -5.539 1.00 87.25 191 ALA A O 1
ATOM 1454 N N . ILE A 1 192 ? -17.608 2.524 -5.659 1.00 85.81 192 ILE A N 1
ATOM 1455 C CA . ILE A 1 192 ? -17.287 2.513 -4.222 1.00 85.81 192 ILE A CA 1
ATOM 1456 C C . ILE A 1 192 ? -18.487 2.972 -3.388 1.00 85.81 192 ILE A C 1
ATOM 1458 O O . ILE A 1 192 ? -18.813 2.356 -2.373 1.00 85.81 192 ILE A O 1
ATOM 1462 N N . ILE A 1 193 ? -19.179 4.037 -3.803 1.00 86.44 193 ILE A N 1
ATOM 1463 C CA . ILE A 1 193 ? -20.393 4.509 -3.120 1.00 86.44 193 ILE A CA 1
ATOM 1464 C C . ILE A 1 193 ? -21.463 3.412 -3.129 1.00 86.44 193 ILE A C 1
ATOM 1466 O O . ILE A 1 193 ? -22.076 3.149 -2.098 1.00 86.44 193 ILE A O 1
ATOM 1470 N N . PHE A 1 194 ? -21.654 2.729 -4.259 1.00 84.75 194 PHE A N 1
ATOM 1471 C CA . PHE A 1 194 ? -22.611 1.632 -4.375 1.00 84.75 194 PHE A CA 1
ATOM 1472 C C . PHE A 1 194 ? -22.270 0.456 -3.448 1.00 84.75 194 PHE A C 1
ATOM 1474 O O . PHE A 1 194 ? -23.160 -0.069 -2.780 1.00 84.75 194 PHE A O 1
ATOM 1481 N N . VAL A 1 195 ? -20.992 0.078 -3.344 1.00 79.00 195 VAL A N 1
ATOM 1482 C CA . VAL A 1 195 ? -20.541 -0.975 -2.417 1.00 79.00 195 VAL A CA 1
ATOM 1483 C C . VAL A 1 195 ? -20.779 -0.574 -0.960 1.00 79.00 195 VAL A C 1
ATOM 1485 O O . VAL A 1 195 ? -21.297 -1.378 -0.183 1.00 79.00 195 VAL A O 1
ATOM 1488 N N . ASN A 1 196 ? -20.505 0.683 -0.601 1.00 80.69 196 ASN A N 1
ATOM 1489 C CA . ASN A 1 196 ? -20.732 1.200 0.753 1.00 80.69 196 ASN A CA 1
ATOM 1490 C C . ASN A 1 196 ? -22.206 1.133 1.194 1.00 80.69 196 ASN A C 1
ATOM 1492 O O . ASN A 1 196 ? -22.487 1.008 2.386 1.00 80.69 196 ASN A O 1
ATOM 1496 N N . VAL A 1 197 ? -23.161 1.142 0.257 1.00 79.31 197 VAL A N 1
ATOM 1497 C CA . VAL A 1 197 ? -24.595 0.992 0.568 1.00 79.31 197 VAL A CA 1
ATOM 1498 C C . VAL A 1 197 ? -24.947 -0.429 1.042 1.00 79.31 197 VAL A C 1
ATOM 1500 O O . VAL A 1 197 ? -25.944 -0.611 1.740 1.00 79.31 197 VAL A O 1
ATOM 1503 N N . PHE A 1 198 ? -24.141 -1.454 0.737 1.00 71.81 198 PHE A N 1
ATOM 1504 C CA . PHE A 1 198 ? -24.411 -2.841 1.153 1.00 71.81 198 PHE A CA 1
ATOM 1505 C C . PHE A 1 198 ? -24.037 -3.172 2.607 1.00 71.81 198 PHE A C 1
ATOM 1507 O O . PHE A 1 198 ? -24.226 -4.317 3.032 1.00 71.81 198 PHE A O 1
ATOM 1514 N N . GLY A 1 199 ? -23.566 -2.188 3.378 1.00 71.06 199 GLY A N 1
ATOM 1515 C CA . GLY A 1 199 ? -23.222 -2.346 4.789 1.00 71.06 199 GLY A CA 1
ATOM 1516 C C . GLY A 1 199 ? -21.906 -3.099 5.028 1.00 71.06 199 GLY A C 1
ATOM 1517 O O . GLY A 1 199 ? -21.252 -3.595 4.110 1.00 71.06 199 GLY A O 1
ATOM 1518 N N . THR A 1 200 ? -21.516 -3.208 6.299 1.00 67.50 200 THR A N 1
ATOM 1519 C CA . THR A 1 200 ? -20.191 -3.703 6.728 1.00 67.50 200 THR A CA 1
ATOM 1520 C C . THR A 1 200 ? -19.922 -5.170 6.384 1.00 67.50 200 THR A C 1
ATOM 1522 O O . THR A 1 200 ? -18.785 -5.550 6.121 1.00 67.50 200 THR A O 1
ATOM 1525 N N . LEU A 1 201 ? -20.959 -6.012 6.340 1.00 68.12 201 LEU A N 1
ATOM 1526 C CA . LEU A 1 201 ? -20.829 -7.417 5.936 1.00 68.12 201 LEU A CA 1
ATOM 1527 C C . LEU A 1 201 ? -20.680 -7.593 4.422 1.00 68.12 201 LEU A C 1
ATOM 1529 O O . LEU A 1 201 ? -19.977 -8.508 4.000 1.00 68.12 201 LEU A O 1
ATOM 1533 N N . GLY A 1 202 ? -21.321 -6.735 3.621 1.00 72.62 202 GLY A N 1
ATOM 1534 C CA . GLY A 1 202 ? -21.131 -6.721 2.171 1.00 72.62 202 GLY A CA 1
ATOM 1535 C C . GLY A 1 202 ? -19.700 -6.332 1.811 1.00 72.62 202 GLY A C 1
ATOM 1536 O O . GLY A 1 202 ? -19.061 -7.032 1.032 1.00 72.62 202 GLY A O 1
ATOM 1537 N N . PHE A 1 203 ? -19.180 -5.291 2.468 1.00 77.38 203 PHE A N 1
ATOM 1538 C CA . PHE A 1 203 ? -17.779 -4.877 2.366 1.00 77.38 203 PHE A CA 1
ATOM 1539 C C . PHE A 1 203 ? -16.812 -6.005 2.755 1.00 77.38 203 PHE A C 1
ATOM 1541 O O . PHE A 1 203 ? -15.895 -6.320 2.012 1.00 77.38 203 PHE A O 1
ATOM 1548 N N . ALA A 1 204 ? -17.055 -6.681 3.881 1.00 73.50 204 ALA A N 1
ATOM 1549 C CA . ALA A 1 204 ? -16.195 -7.769 4.344 1.00 73.50 204 ALA A CA 1
ATOM 1550 C C . ALA A 1 204 ? -16.098 -8.960 3.371 1.00 73.50 204 ALA A C 1
ATOM 1552 O O . ALA A 1 204 ? -15.041 -9.582 3.268 1.00 73.50 204 ALA A O 1
ATOM 1553 N N . GLU A 1 205 ? -17.202 -9.328 2.713 1.00 81.81 205 GLU A N 1
ATOM 1554 C CA . GLU A 1 205 ? -17.203 -10.403 1.712 1.00 81.81 205 GLU A CA 1
ATOM 1555 C C . GLU A 1 205 ? -16.564 -9.931 0.395 1.00 81.81 205 GLU A C 1
ATOM 1557 O O . GLU A 1 205 ? -15.817 -10.692 -0.210 1.00 81.81 205 GLU A O 1
ATOM 1562 N N . GLU A 1 206 ? -16.795 -8.687 -0.036 1.00 83.00 206 GLU A N 1
ATOM 1563 C CA . GLU A 1 206 ? -16.137 -8.116 -1.223 1.00 83.00 206 GLU A CA 1
ATOM 1564 C C . GLU A 1 206 ? -14.617 -8.043 -1.041 1.00 83.00 206 GLU A C 1
ATOM 1566 O O . GLU A 1 206 ? -13.881 -8.586 -1.866 1.00 83.00 206 GLU A O 1
ATOM 1571 N N . GLU A 1 207 ? -14.153 -7.518 0.092 1.00 81.19 207 GLU A N 1
ATOM 1572 C CA . GLU A 1 207 ? -12.731 -7.441 0.422 1.00 81.19 207 GLU A CA 1
ATOM 1573 C C . GLU A 1 207 ? -12.106 -8.843 0.492 1.00 81.19 207 GLU A C 1
ATOM 1575 O O . GLU A 1 207 ? -10.988 -9.046 0.034 1.00 81.19 207 GLU A O 1
ATOM 1580 N N . PHE A 1 208 ? -12.835 -9.861 0.970 1.00 83.75 208 PHE A N 1
ATOM 1581 C CA . PHE A 1 208 ? -12.349 -11.247 0.951 1.00 83.75 208 PHE A CA 1
ATOM 1582 C C . PHE A 1 208 ? -12.039 -11.739 -0.474 1.00 83.75 208 PHE A C 1
ATOM 1584 O O . PHE A 1 208 ? -10.976 -12.324 -0.706 1.00 83.75 208 PHE A O 1
ATOM 1591 N N . TRP A 1 209 ? -12.942 -11.505 -1.431 1.00 86.56 209 TRP A N 1
ATOM 1592 C CA . TRP A 1 209 ? -12.732 -11.889 -2.832 1.00 86.56 209 TRP A CA 1
ATOM 1593 C C . TRP A 1 209 ? -11.662 -11.028 -3.510 1.00 86.56 209 TRP A C 1
ATOM 1595 O O . TRP A 1 209 ? -10.830 -11.561 -4.249 1.00 86.56 209 TRP A O 1
ATOM 1605 N N . SER A 1 210 ? -11.641 -9.726 -3.219 1.00 85.25 210 SER A N 1
ATOM 1606 C CA . SER A 1 210 ? -10.639 -8.777 -3.710 1.00 85.25 210 SER A CA 1
ATOM 1607 C C . SER A 1 210 ? -9.231 -9.167 -3.251 1.00 85.25 210 SER A C 1
ATOM 1609 O O . SER A 1 210 ? -8.331 -9.314 -4.077 1.00 85.25 210 SER A O 1
ATOM 1611 N N . SER A 1 211 ? -9.042 -9.471 -1.964 1.00 84.88 211 SER A N 1
ATOM 1612 C CA . SER A 1 211 ? -7.773 -9.956 -1.407 1.00 84.88 211 SER A CA 1
ATOM 1613 C C . SER A 1 211 ? -7.322 -11.282 -2.009 1.00 84.88 211 SER A C 1
ATOM 1615 O O . SER A 1 211 ? -6.131 -11.468 -2.258 1.00 84.88 211 SER A O 1
ATOM 1617 N N . LEU A 1 212 ? -8.252 -12.204 -2.284 1.00 87.44 212 LEU A N 1
ATOM 1618 C CA . LEU A 1 212 ? -7.922 -13.472 -2.936 1.00 87.44 212 LEU A CA 1
ATOM 1619 C C . LEU A 1 212 ? -7.401 -13.249 -4.362 1.00 87.44 212 LEU A C 1
ATOM 1621 O O . LEU A 1 212 ? -6.404 -13.859 -4.753 1.00 87.44 212 LEU A O 1
ATOM 1625 N N . LEU A 1 213 ? -8.041 -12.353 -5.118 1.00 89.31 213 LEU A N 1
ATOM 1626 C CA . LEU A 1 213 ? -7.596 -11.969 -6.456 1.00 89.31 213 LEU A CA 1
ATOM 1627 C C . LEU A 1 213 ? -6.234 -11.272 -6.404 1.00 89.31 213 LEU A C 1
ATOM 1629 O O . LEU A 1 213 ? -5.347 -11.654 -7.163 1.00 89.31 213 LEU A O 1
ATOM 1633 N N . LYS A 1 214 ? -6.042 -10.305 -5.497 1.00 88.75 214 LYS A N 1
ATOM 1634 C CA . LYS A 1 214 ? -4.766 -9.594 -5.302 1.00 88.75 214 LYS A CA 1
ATOM 1635 C C . LYS A 1 214 ? -3.631 -10.571 -5.006 1.00 88.75 214 LYS A C 1
ATOM 1637 O O . LYS A 1 214 ? -2.603 -10.530 -5.673 1.00 88.75 214 LYS A O 1
ATOM 1642 N N . LEU A 1 215 ? -3.834 -11.494 -4.065 1.00 88.19 215 LEU A N 1
ATOM 1643 C CA . LEU A 1 215 ? -2.838 -12.508 -3.724 1.00 88.19 215 LEU A CA 1
ATOM 1644 C C . LEU A 1 215 ? -2.517 -13.411 -4.924 1.00 88.19 215 LEU A C 1
ATOM 1646 O O . LEU A 1 215 ? -1.346 -13.643 -5.222 1.00 88.19 215 LEU A O 1
ATOM 1650 N N . GLY A 1 216 ? -3.541 -13.882 -5.642 1.00 90.62 216 GLY A N 1
ATOM 1651 C CA . GLY A 1 216 ? -3.357 -14.668 -6.864 1.00 90.62 216 GLY A CA 1
ATOM 1652 C C . GLY A 1 216 ? -2.589 -13.905 -7.948 1.00 90.62 216 GLY A C 1
ATOM 1653 O O . GLY A 1 216 ? -1.686 -14.465 -8.570 1.00 90.62 216 GLY A O 1
ATOM 1654 N N . ALA A 1 217 ? -2.891 -12.618 -8.132 1.00 90.00 217 ALA A N 1
ATOM 1655 C CA . ALA A 1 217 ? -2.198 -11.738 -9.066 1.00 90.00 217 ALA A CA 1
ATOM 1656 C C . ALA A 1 217 ? -0.727 -11.536 -8.677 1.00 90.00 217 ALA A C 1
ATOM 1658 O O . ALA A 1 217 ? 0.135 -11.608 -9.549 1.00 90.00 217 ALA A O 1
ATOM 1659 N N . THR A 1 218 ? -0.415 -11.373 -7.388 1.00 89.62 218 THR A N 1
ATOM 1660 C CA . THR A 1 218 ? 0.968 -11.301 -6.891 1.00 89.62 218 THR A CA 1
ATOM 1661 C C . THR A 1 218 ? 1.738 -12.585 -7.186 1.00 89.62 218 THR A C 1
ATOM 1663 O O . THR A 1 218 ? 2.853 -12.525 -7.700 1.00 89.62 218 THR A O 1
ATOM 1666 N N . VAL A 1 219 ? 1.148 -13.756 -6.928 1.00 91.44 219 VAL A N 1
ATOM 1667 C CA . VAL A 1 219 ? 1.791 -15.047 -7.228 1.00 91.44 219 VAL A CA 1
ATOM 1668 C C . VAL A 1 219 ? 2.037 -15.197 -8.731 1.00 91.44 219 VAL A C 1
ATOM 1670 O O . VAL A 1 219 ? 3.146 -15.537 -9.140 1.00 91.44 219 VAL A O 1
ATOM 1673 N N . ALA A 1 220 ? 1.039 -14.890 -9.564 1.00 92.44 220 ALA A N 1
ATOM 1674 C CA . ALA A 1 220 ? 1.185 -14.923 -11.018 1.00 92.44 220 ALA A CA 1
ATOM 1675 C C . ALA A 1 220 ? 2.270 -13.948 -11.505 1.00 92.44 220 ALA A C 1
ATOM 1677 O O . ALA A 1 220 ? 3.103 -14.313 -12.335 1.00 92.44 220 ALA A O 1
ATOM 1678 N N . PHE A 1 221 ? 2.308 -12.736 -10.949 1.00 90.56 221 PHE A N 1
ATOM 1679 C CA . PHE A 1 221 ? 3.317 -11.728 -11.251 1.00 90.56 221 PHE A CA 1
ATOM 1680 C C . PHE A 1 221 ? 4.732 -12.199 -10.898 1.00 90.56 221 PHE A C 1
ATOM 1682 O O . PHE A 1 221 ? 5.642 -12.012 -11.705 1.00 90.56 221 PHE A O 1
ATOM 1689 N N . ILE A 1 222 ? 4.930 -12.853 -9.748 1.00 90.81 222 ILE A N 1
ATOM 1690 C CA . ILE A 1 222 ? 6.232 -13.418 -9.353 1.00 90.81 222 ILE A CA 1
ATOM 1691 C C . ILE A 1 222 ? 6.675 -14.494 -10.350 1.00 90.81 222 ILE A C 1
ATOM 1693 O O . ILE A 1 222 ? 7.806 -14.448 -10.835 1.00 90.81 222 ILE A O 1
ATOM 1697 N N . VAL A 1 223 ? 5.787 -15.427 -10.710 1.00 93.19 223 VAL A N 1
ATOM 1698 C CA . VAL A 1 223 ? 6.098 -16.495 -11.677 1.00 93.19 223 VAL A CA 1
ATOM 1699 C C . VAL A 1 223 ? 6.475 -15.908 -13.039 1.00 93.19 223 VAL A C 1
ATOM 1701 O O . VAL A 1 223 ? 7.517 -16.261 -13.590 1.00 93.19 223 VAL A O 1
ATOM 1704 N N . ILE A 1 224 ? 5.679 -14.970 -13.562 1.00 90.94 224 ILE A N 1
ATOM 1705 C CA . ILE A 1 224 ? 5.961 -14.291 -14.836 1.00 90.94 224 ILE A CA 1
ATOM 1706 C C . ILE A 1 224 ? 7.288 -13.529 -14.756 1.00 90.94 224 ILE A C 1
ATOM 1708 O O . ILE A 1 224 ? 8.097 -13.615 -15.677 1.00 90.94 224 ILE A O 1
ATOM 1712 N N . SER A 1 225 ? 7.550 -12.829 -13.651 1.00 88.31 225 SER A N 1
ATOM 1713 C CA . SER A 1 225 ? 8.796 -12.082 -13.453 1.00 88.31 225 SER A CA 1
ATOM 1714 C C . SER A 1 225 ? 10.019 -12.997 -13.495 1.00 88.31 225 SER A C 1
ATOM 1716 O O . SER A 1 225 ? 10.990 -12.670 -14.172 1.00 88.31 225 SER A O 1
ATOM 1718 N N . ILE A 1 226 ? 9.969 -14.166 -12.849 1.00 89.81 226 ILE A N 1
ATOM 1719 C CA . ILE A 1 226 ? 11.058 -15.155 -12.888 1.00 89.81 226 ILE A CA 1
ATOM 1720 C C . ILE A 1 226 ? 11.285 -15.653 -14.320 1.00 89.81 226 ILE A C 1
ATOM 1722 O O . ILE A 1 226 ? 12.426 -15.683 -14.783 1.00 89.81 226 ILE A O 1
ATOM 1726 N N . VAL A 1 227 ? 10.212 -15.991 -15.043 1.00 89.25 227 VAL A N 1
ATOM 1727 C CA . VAL A 1 227 ? 10.293 -16.450 -16.440 1.00 89.25 227 VAL A CA 1
ATOM 1728 C C . VAL A 1 227 ? 10.910 -15.376 -17.342 1.00 89.25 227 VAL A C 1
ATOM 1730 O O . VAL A 1 227 ? 11.801 -15.678 -18.134 1.00 89.25 227 VAL A O 1
ATOM 1733 N N . LEU A 1 228 ? 10.496 -14.114 -17.200 1.00 86.56 228 LEU A N 1
ATOM 1734 C CA . LEU A 1 228 ? 11.031 -12.997 -17.985 1.00 86.56 228 LEU A CA 1
ATOM 1735 C C . LEU A 1 228 ? 12.490 -12.678 -17.636 1.00 86.56 228 LEU A C 1
ATOM 1737 O O . LEU A 1 228 ? 13.281 -12.378 -18.527 1.00 86.56 228 LEU A O 1
ATOM 1741 N N . VAL A 1 229 ? 12.871 -12.768 -16.360 1.00 85.88 229 VAL A N 1
ATOM 1742 C CA . VAL A 1 229 ? 14.263 -12.588 -15.918 1.00 85.88 229 VAL A CA 1
ATOM 1743 C C . VAL A 1 229 ? 15.167 -13.686 -16.483 1.00 85.88 229 VAL A C 1
ATOM 1745 O O . VAL A 1 229 ? 16.300 -13.393 -16.872 1.00 85.88 229 VAL A O 1
ATOM 1748 N N . ALA A 1 230 ? 14.660 -14.919 -16.578 1.00 85.56 230 ALA A N 1
ATOM 1749 C CA . ALA A 1 230 ? 15.361 -16.071 -17.142 1.00 85.56 230 ALA A CA 1
ATOM 1750 C C . ALA A 1 230 ? 15.499 -16.041 -18.678 1.00 85.56 230 ALA A C 1
ATOM 1752 O O . ALA A 1 230 ? 16.233 -16.861 -19.222 1.00 85.56 230 ALA A O 1
ATOM 1753 N N . GLY A 1 231 ? 14.842 -15.105 -19.373 1.00 81.19 231 GLY A N 1
ATOM 1754 C CA . GLY A 1 231 ? 14.889 -15.000 -20.836 1.00 81.19 231 GLY A CA 1
ATOM 1755 C C . GLY A 1 231 ? 13.744 -15.714 -21.567 1.00 81.19 231 GLY A C 1
ATOM 1756 O O . GLY A 1 231 ? 13.814 -15.910 -22.772 1.00 81.19 231 GLY A O 1
ATOM 1757 N N . GLY A 1 232 ? 12.674 -16.112 -20.870 1.00 81.75 232 GLY A N 1
ATOM 1758 C CA . GLY A 1 232 ? 11.511 -16.786 -21.467 1.00 81.75 232 GLY A CA 1
ATOM 1759 C C . GLY A 1 232 ? 10.552 -15.867 -22.237 1.00 81.75 232 GLY A C 1
ATOM 1760 O O . GLY A 1 232 ? 9.381 -16.210 -22.399 1.00 81.75 232 GLY A O 1
ATOM 1761 N N . GLY A 1 233 ? 10.993 -14.671 -22.638 1.00 82.25 233 GLY A N 1
ATOM 1762 C CA . GLY A 1 233 ? 10.185 -13.721 -23.398 1.00 82.25 233 GLY A CA 1
ATOM 1763 C C . GLY A 1 233 ? 10.071 -14.075 -24.890 1.00 82.25 233 GLY A C 1
ATOM 1764 O O . GLY A 1 233 ? 10.811 -14.918 -25.390 1.00 82.25 233 GLY A O 1
ATOM 1765 N N . PRO A 1 234 ? 9.163 -13.414 -25.634 1.00 81.75 234 PRO A N 1
ATOM 1766 C CA . PRO A 1 234 ? 9.036 -13.595 -27.083 1.00 81.75 234 PRO A CA 1
ATOM 1767 C C . PRO A 1 234 ? 10.353 -13.300 -27.819 1.00 81.75 234 PRO A C 1
ATOM 1769 O O . PRO A 1 234 ? 11.056 -12.366 -27.434 1.00 81.75 234 PRO A O 1
ATOM 1772 N N . GLU A 1 235 ? 10.635 -14.013 -28.917 1.00 72.00 235 GLU A N 1
ATOM 1773 C CA . GLU A 1 235 ? 11.899 -13.910 -29.681 1.00 72.00 235 GLU A CA 1
ATOM 1774 C C . GLU A 1 235 ? 12.240 -12.487 -30.155 1.00 72.00 235 GLU A C 1
ATOM 1776 O O . GLU A 1 235 ? 13.404 -12.102 -30.197 1.00 72.00 235 GLU A O 1
ATOM 1781 N N . ASN A 1 236 ? 11.226 -11.660 -30.422 1.00 73.88 236 ASN A N 1
ATOM 1782 C CA . ASN A 1 236 ? 11.395 -10.263 -30.843 1.00 73.88 236 ASN A CA 1
ATOM 1783 C C . ASN A 1 236 ? 11.327 -9.251 -29.676 1.00 73.88 236 ASN A C 1
ATOM 1785 O O . ASN A 1 236 ? 11.211 -8.045 -29.899 1.00 73.88 236 ASN A O 1
ATOM 1789 N N . GLY A 1 237 ? 11.309 -9.721 -28.426 1.00 71.56 237 GLY A N 1
ATOM 1790 C CA . GLY A 1 237 ? 11.083 -8.915 -27.229 1.00 71.56 237 GLY A CA 1
ATOM 1791 C C . GLY A 1 237 ? 12.348 -8.621 -26.418 1.00 71.56 237 GLY A C 1
ATOM 1792 O O . GLY A 1 237 ? 13.337 -9.345 -26.463 1.00 71.56 237 GLY A O 1
ATOM 1793 N N . ARG A 1 238 ? 12.283 -7.586 -25.567 1.00 69.06 238 ARG A N 1
ATOM 1794 C CA . ARG A 1 238 ? 13.367 -7.189 -24.638 1.00 69.06 238 ARG A CA 1
ATOM 1795 C C . ARG A 1 238 ? 13.782 -8.277 -23.631 1.00 69.06 238 ARG A C 1
ATOM 1797 O O . ARG A 1 238 ? 14.829 -8.140 -23.010 1.00 69.06 238 ARG A O 1
ATOM 1804 N N . TYR A 1 239 ? 12.973 -9.322 -23.466 1.00 74.00 239 TYR A N 1
ATOM 1805 C CA . TYR A 1 239 ? 13.152 -10.399 -22.485 1.00 74.00 239 TYR A CA 1
ATOM 1806 C C . TYR A 1 239 ? 13.521 -11.747 -23.125 1.00 74.00 239 TYR A C 1
ATOM 1808 O O . TYR A 1 239 ? 13.292 -12.782 -22.512 1.00 74.00 239 TYR A O 1
ATOM 1816 N N . HIS A 1 240 ? 14.046 -11.753 -24.353 1.00 75.12 240 HIS A N 1
ATOM 1817 C CA . HIS A 1 240 ? 14.527 -12.975 -25.015 1.00 75.12 240 HIS A CA 1
ATOM 1818 C C . HIS A 1 240 ? 15.848 -13.504 -24.419 1.00 75.12 240 HIS A C 1
ATOM 1820 O O . HIS A 1 240 ? 16.155 -14.687 -24.482 1.00 75.12 240 HIS A O 1
ATOM 1826 N N . GLU A 1 241 ? 16.645 -12.621 -23.819 1.00 76.25 241 GLU A N 1
ATOM 1827 C CA . GLU A 1 241 ? 17.904 -12.976 -23.161 1.00 76.25 241 GLU A CA 1
ATOM 1828 C C . GLU A 1 241 ? 17.806 -12.784 -21.653 1.00 76.25 241 GLU A C 1
ATOM 1830 O O . GLU A 1 241 ? 17.026 -11.952 -21.187 1.00 76.25 241 GLU A O 1
ATOM 1835 N N . TYR A 1 242 ? 18.668 -13.473 -20.903 1.00 80.50 242 TYR A N 1
ATOM 1836 C CA . TYR A 1 242 ? 18.799 -13.293 -19.460 1.00 80.50 242 TYR A CA 1
ATOM 1837 C C . TYR A 1 242 ? 19.018 -11.815 -19.094 1.00 80.50 242 TYR A C 1
ATOM 1839 O O . TYR A 1 242 ? 20.016 -11.202 -19.482 1.00 80.50 242 TYR A O 1
ATOM 1847 N N . GLN A 1 243 ? 18.074 -11.237 -18.344 1.00 75.56 243 GLN A N 1
ATOM 1848 C CA . GLN A 1 243 ? 18.104 -9.825 -17.934 1.00 75.56 243 GLN A CA 1
ATOM 1849 C C . GLN A 1 243 ? 18.540 -9.631 -16.474 1.00 75.56 243 GLN A C 1
ATOM 1851 O O . GLN A 1 243 ? 18.843 -8.509 -16.073 1.00 75.56 243 GLN A O 1
ATOM 1856 N N . GLY A 1 244 ? 18.564 -10.699 -15.667 1.00 71.44 244 GLY A N 1
ATOM 1857 C CA . GLY A 1 244 ? 18.658 -10.606 -14.205 1.00 71.44 244 GLY A CA 1
ATOM 1858 C C . GLY A 1 244 ? 19.894 -9.877 -13.682 1.00 71.44 244 GLY A C 1
ATOM 1859 O O . GLY A 1 244 ? 19.780 -9.026 -12.804 1.00 71.44 244 GLY A O 1
ATOM 1860 N N . THR A 1 245 ? 21.069 -10.154 -14.246 1.00 76.12 245 THR A N 1
ATOM 1861 C CA . THR A 1 245 ? 22.327 -9.504 -13.835 1.00 76.12 245 THR A CA 1
ATOM 1862 C C . THR A 1 245 ? 22.666 -8.264 -14.660 1.00 76.12 245 THR A C 1
ATOM 1864 O O . THR A 1 245 ? 23.532 -7.489 -14.254 1.00 76.12 245 THR A O 1
ATOM 1867 N N . LYS A 1 246 ? 21.967 -8.013 -15.777 1.00 76.25 246 LYS A N 1
ATOM 1868 C CA . LYS A 1 246 ? 22.256 -6.865 -16.651 1.00 76.25 246 LYS A CA 1
ATOM 1869 C C . LYS A 1 246 ? 22.055 -5.539 -15.921 1.00 76.25 246 LYS A C 1
ATOM 1871 O O . LYS A 1 246 ? 22.915 -4.678 -15.996 1.00 76.25 246 LYS A O 1
ATOM 1876 N N . LEU A 1 247 ? 21.003 -5.391 -15.110 1.00 76.00 247 LEU A N 1
ATOM 1877 C CA . LEU A 1 247 ? 20.788 -4.158 -14.330 1.00 76.00 247 LEU A CA 1
ATOM 1878 C C . LEU A 1 247 ? 21.852 -3.897 -13.247 1.00 76.00 247 LEU A C 1
ATOM 1880 O O . LEU A 1 247 ? 21.946 -2.776 -12.748 1.00 76.00 247 LEU A O 1
ATOM 1884 N N . TRP A 1 248 ? 22.623 -4.915 -12.866 1.00 79.50 248 TRP A N 1
ATOM 1885 C CA . TRP A 1 248 ? 23.670 -4.807 -11.851 1.00 79.50 248 TRP A CA 1
ATOM 1886 C C . TRP A 1 248 ? 25.030 -4.437 -12.438 1.00 79.50 248 TRP A C 1
ATOM 1888 O O . TRP A 1 248 ? 25.812 -3.759 -11.773 1.00 79.50 248 TRP A O 1
ATOM 1898 N N . HIS A 1 249 ? 25.313 -4.877 -13.665 1.00 76.69 249 HIS A N 1
ATOM 1899 C CA . HIS A 1 249 ? 26.633 -4.740 -14.286 1.00 76.69 249 HIS A CA 1
ATOM 1900 C C . HIS A 1 249 ? 26.647 -3.851 -15.534 1.00 76.69 249 HIS A C 1
ATOM 1902 O O . HIS A 1 249 ? 27.705 -3.349 -15.903 1.00 76.69 249 HIS A O 1
ATOM 1908 N N . GLU A 1 250 ? 25.499 -3.634 -16.173 1.00 66.19 250 GLU A N 1
ATOM 1909 C CA . GLU A 1 250 ? 25.365 -2.890 -17.426 1.00 66.19 250 GLU A CA 1
ATOM 1910 C C . GLU A 1 250 ? 24.549 -1.596 -17.221 1.00 66.19 250 GLU A C 1
ATOM 1912 O O . GLU A 1 250 ? 23.668 -1.501 -16.363 1.00 66.19 250 GLU A O 1
ATOM 1917 N N . GLY A 1 251 ? 24.835 -0.567 -18.027 1.00 70.44 251 GLY A N 1
ATOM 1918 C CA . GLY A 1 251 ? 24.171 0.740 -17.952 1.00 70.44 251 GLY A CA 1
ATOM 1919 C C . GLY A 1 251 ? 24.734 1.661 -16.861 1.00 70.44 251 GLY A C 1
ATOM 1920 O O . GLY A 1 251 ? 25.938 1.719 -16.646 1.00 70.44 251 GLY A O 1
ATOM 1921 N N . GLU A 1 252 ? 23.860 2.408 -16.180 1.00 69.81 252 GLU A N 1
ATOM 1922 C CA . GLU A 1 252 ? 24.223 3.378 -15.122 1.00 69.81 252 GLU A CA 1
ATOM 1923 C C . GLU A 1 252 ? 24.684 2.720 -13.801 1.00 69.81 252 GLU A C 1
ATOM 1925 O O . GLU A 1 252 ? 24.987 3.416 -12.833 1.00 69.81 252 GLU A O 1
ATOM 1930 N N . GLY A 1 253 ? 24.738 1.384 -13.750 1.00 78.69 253 GLY A N 1
ATOM 1931 C CA . GLY A 1 253 ? 25.082 0.614 -12.558 1.00 78.69 253 GLY A CA 1
ATOM 1932 C C . GLY A 1 253 ? 23.929 0.473 -11.550 1.00 78.69 253 GLY A C 1
ATOM 1933 O O . GLY A 1 253 ? 22.805 0.925 -11.797 1.00 78.69 253 GLY A O 1
ATOM 1934 N N . PRO A 1 254 ? 24.189 -0.163 -10.390 1.00 83.12 254 PRO A N 1
ATOM 1935 C CA . PRO A 1 254 ? 23.156 -0.486 -9.404 1.00 83.12 254 PRO A CA 1
ATOM 1936 C C . PRO A 1 254 ? 22.610 0.743 -8.660 1.00 83.12 254 PRO A C 1
ATOM 1938 O O . PRO A 1 254 ? 21.510 0.679 -8.112 1.00 83.12 254 PRO A O 1
ATOM 1941 N N . PHE A 1 255 ? 23.353 1.852 -8.655 1.00 87.81 255 PHE A N 1
ATOM 1942 C CA . PHE A 1 255 ? 23.021 3.093 -7.953 1.00 87.81 255 PHE A CA 1
ATOM 1943 C C . PHE A 1 255 ? 22.741 4.216 -8.952 1.00 87.81 255 PHE A C 1
ATOM 1945 O O . PHE A 1 255 ? 23.630 4.990 -9.309 1.00 87.81 255 PHE A O 1
ATOM 1952 N N . LYS A 1 256 ? 21.490 4.321 -9.405 1.00 85.56 256 LYS A N 1
ATOM 1953 C CA . LYS A 1 256 ? 21.080 5.349 -10.368 1.00 85.56 256 LYS A CA 1
ATOM 1954 C C . LYS A 1 256 ? 20.741 6.658 -9.674 1.00 85.56 256 LYS A C 1
ATOM 1956 O O . LYS A 1 256 ? 20.209 6.667 -8.568 1.00 85.56 256 LYS A O 1
ATOM 1961 N N . ASN A 1 257 ? 21.020 7.779 -10.341 1.00 85.19 257 ASN A N 1
ATOM 1962 C CA . ASN A 1 257 ? 20.679 9.133 -9.880 1.00 85.19 257 ASN A CA 1
ATOM 1963 C C . ASN A 1 257 ? 21.231 9.530 -8.487 1.00 85.19 257 ASN A C 1
ATOM 1965 O O . ASN A 1 257 ? 20.748 10.494 -7.883 1.00 85.19 257 ASN A O 1
ATOM 1969 N N . GLY A 1 258 ? 22.249 8.822 -7.977 1.00 86.81 258 GLY A N 1
ATOM 1970 C CA . GLY A 1 258 ? 22.924 9.121 -6.710 1.00 86.81 258 GLY A CA 1
ATOM 1971 C C . GLY A 1 258 ? 21.961 9.318 -5.531 1.00 86.81 258 GLY A C 1
ATOM 1972 O O . GLY A 1 258 ? 20.981 8.595 -5.378 1.00 86.81 258 GLY A O 1
ATOM 1973 N N . ILE A 1 259 ? 22.204 10.350 -4.718 1.00 88.88 259 ILE A N 1
ATOM 1974 C CA . ILE A 1 259 ? 21.400 10.668 -3.521 1.00 88.88 259 ILE A CA 1
ATOM 1975 C C . ILE A 1 259 ? 19.923 10.944 -3.862 1.00 88.88 259 ILE A C 1
ATOM 1977 O O . ILE A 1 259 ? 19.026 10.620 -3.087 1.00 88.88 259 ILE A O 1
ATOM 1981 N N . LYS A 1 260 ? 19.636 11.516 -5.038 1.00 89.81 260 LYS A N 1
ATOM 1982 C CA . LYS A 1 260 ? 18.252 11.748 -5.480 1.00 89.81 260 LYS A CA 1
ATOM 1983 C C . LYS A 1 260 ? 17.535 10.429 -5.785 1.00 89.81 260 LYS A C 1
ATOM 1985 O O . LYS A 1 260 ? 16.338 10.318 -5.523 1.00 89.81 260 LYS A O 1
ATOM 1990 N N . GLY A 1 261 ? 18.266 9.450 -6.321 1.00 89.00 261 GLY A N 1
ATOM 1991 C CA . GLY A 1 261 ? 17.791 8.081 -6.508 1.00 89.00 261 GLY A CA 1
ATOM 1992 C C . GLY A 1 261 ? 17.417 7.436 -5.179 1.00 89.00 261 GLY A C 1
ATOM 1993 O O . GLY A 1 261 ? 16.280 6.996 -5.039 1.00 89.00 261 GLY A O 1
ATOM 1994 N N . PHE A 1 262 ? 18.321 7.502 -4.196 1.00 92.38 262 PHE A N 1
ATOM 1995 C CA . PHE A 1 262 ? 18.084 7.046 -2.821 1.00 92.38 262 PHE A CA 1
ATOM 1996 C C . PHE A 1 262 ? 16.796 7.645 -2.235 1.00 92.38 262 PHE A C 1
ATOM 1998 O O . PHE A 1 262 ? 15.847 6.929 -1.952 1.00 92.38 262 PHE A O 1
ATOM 2005 N N . PHE A 1 263 ? 16.659 8.973 -2.161 1.00 93.00 263 PHE A N 1
ATOM 2006 C CA . PHE A 1 263 ? 15.445 9.560 -1.571 1.00 93.00 263 PHE A CA 1
ATOM 2007 C C . PHE A 1 263 ? 14.159 9.225 -2.342 1.00 93.00 263 PHE A C 1
ATOM 2009 O O . PHE A 1 263 ? 13.102 9.058 -1.734 1.00 93.00 263 PHE A O 1
ATOM 2016 N N . SER A 1 264 ? 14.221 9.101 -3.672 1.00 91.44 264 SER A N 1
ATOM 2017 C CA . SER A 1 264 ? 13.051 8.713 -4.468 1.00 91.44 264 SER A CA 1
ATOM 2018 C C . SER A 1 264 ? 12.592 7.286 -4.166 1.00 91.44 264 SER A C 1
ATOM 2020 O O . SER A 1 264 ? 11.387 7.018 -4.167 1.00 91.44 264 SER A O 1
ATOM 2022 N N . VAL A 1 265 ? 13.533 6.368 -3.962 1.00 92.62 265 VAL A N 1
ATOM 2023 C CA . VAL A 1 265 ? 13.238 4.977 -3.623 1.00 92.62 265 VAL A CA 1
ATOM 2024 C C . VAL A 1 265 ? 12.796 4.883 -2.167 1.00 92.62 265 VAL A C 1
ATOM 2026 O O . VAL A 1 265 ? 11.764 4.273 -1.910 1.00 92.62 265 VAL A O 1
ATOM 2029 N N . PHE A 1 266 ? 13.466 5.574 -1.246 1.00 92.75 266 PHE A N 1
ATOM 2030 C CA . PHE A 1 266 ? 13.107 5.630 0.171 1.00 92.75 266 PHE A CA 1
ATOM 2031 C C . PHE A 1 266 ? 11.653 6.065 0.417 1.00 92.75 266 PHE A C 1
ATOM 2033 O O . PHE A 1 266 ? 10.947 5.449 1.218 1.00 92.75 266 PHE A O 1
ATOM 2040 N N . ILE A 1 267 ? 11.163 7.084 -0.303 1.00 90.94 267 ILE A N 1
ATOM 2041 C CA . ILE A 1 267 ? 9.755 7.524 -0.217 1.00 90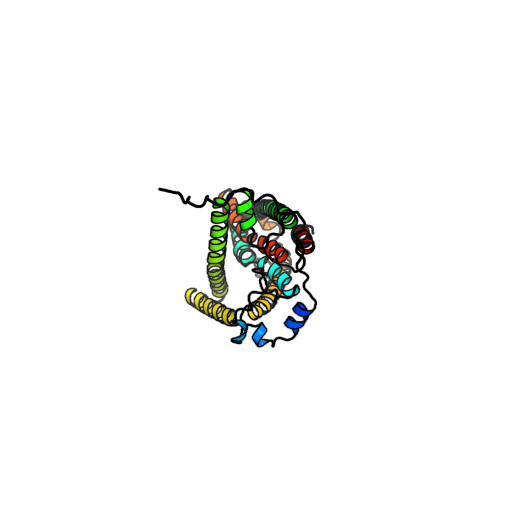.94 267 ILE A CA 1
ATOM 2042 C C . ILE A 1 267 ? 8.812 6.411 -0.689 1.00 90.94 267 ILE A C 1
ATOM 2044 O O . ILE A 1 267 ? 7.780 6.158 -0.071 1.00 90.94 267 ILE A O 1
ATOM 2048 N N . THR A 1 268 ? 9.180 5.723 -1.770 1.00 89.19 268 THR A N 1
ATOM 2049 C CA . THR A 1 268 ? 8.381 4.628 -2.331 1.00 89.19 268 THR A CA 1
ATOM 2050 C C . THR A 1 268 ? 8.359 3.413 -1.401 1.00 89.19 268 THR A C 1
ATOM 2052 O O . THR A 1 268 ? 7.305 2.809 -1.205 1.00 89.19 268 THR A O 1
ATOM 2055 N N . ALA A 1 269 ? 9.498 3.078 -0.792 1.00 89.75 269 ALA A N 1
ATOM 2056 C CA . ALA A 1 269 ? 9.617 2.023 0.207 1.00 89.75 269 ALA A CA 1
ATOM 2057 C C . ALA A 1 269 ? 8.763 2.351 1.441 1.00 89.75 269 ALA A C 1
ATOM 2059 O O . ALA A 1 269 ? 7.922 1.547 1.828 1.00 89.75 269 ALA A O 1
ATOM 2060 N N . SER A 1 270 ? 8.880 3.568 1.983 1.00 88.94 270 SER A N 1
ATOM 2061 C CA . SER A 1 270 ? 8.058 4.041 3.111 1.00 88.94 270 SER A CA 1
ATOM 2062 C C . SER A 1 270 ? 6.559 3.934 2.822 1.00 88.94 270 SER A C 1
ATOM 2064 O O . SER A 1 270 ? 5.803 3.459 3.663 1.00 88.94 270 SER A O 1
ATOM 2066 N N . PHE A 1 271 ? 6.129 4.320 1.617 1.00 85.31 271 PHE A N 1
ATOM 2067 C CA . PHE A 1 271 ? 4.733 4.177 1.203 1.00 85.31 271 PHE A CA 1
ATOM 2068 C C . PHE A 1 271 ? 4.303 2.707 1.080 1.00 85.31 271 PHE A C 1
ATOM 2070 O O . PHE A 1 271 ? 3.192 2.365 1.463 1.00 85.31 271 PHE A O 1
ATOM 2077 N N . SER A 1 272 ? 5.187 1.829 0.596 1.00 85.12 272 SER A N 1
ATOM 2078 C CA . SER A 1 272 ? 4.893 0.398 0.420 1.00 85.12 272 SER A CA 1
ATOM 2079 C C . SER A 1 272 ? 4.745 -0.356 1.744 1.00 85.12 272 SER A C 1
ATOM 2081 O O . SER A 1 272 ? 3.978 -1.309 1.808 1.00 85.12 272 SER A O 1
ATOM 2083 N N . PHE A 1 273 ? 5.454 0.065 2.796 1.00 82.00 273 PHE A N 1
ATOM 2084 C CA . PHE A 1 273 ? 5.331 -0.512 4.141 1.00 82.00 273 PHE A CA 1
ATOM 2085 C C . PHE A 1 273 ? 4.211 0.121 4.990 1.00 82.00 273 PHE A C 1
ATOM 2087 O O . PHE A 1 273 ? 3.932 -0.354 6.097 1.00 82.00 273 PHE A O 1
ATOM 2094 N N . SER A 1 274 ? 3.557 1.173 4.490 1.00 79.38 274 SER A N 1
ATOM 2095 C CA . SER A 1 274 ? 2.397 1.780 5.145 1.00 79.38 274 SER A CA 1
ATOM 2096 C C . SER A 1 274 ? 1.226 0.795 5.156 1.00 79.38 274 SER A C 1
ATOM 2098 O O . SER A 1 274 ? 0.903 0.206 4.129 1.00 79.38 274 SER A O 1
ATOM 2100 N N . GLY A 1 275 ? 0.561 0.626 6.298 1.00 72.50 275 GLY A N 1
ATOM 2101 C CA . GLY A 1 275 ? -0.572 -0.292 6.458 1.00 72.50 275 GLY A CA 1
ATOM 2102 C C . GLY A 1 275 ? -0.216 -1.625 7.122 1.00 72.50 275 GLY A C 1
ATOM 2103 O O . GLY A 1 275 ? -1.120 -2.370 7.505 1.00 72.50 275 GLY A O 1
ATOM 2104 N N . THR A 1 276 ? 1.070 -1.915 7.347 1.00 72.06 276 THR A N 1
ATOM 2105 C CA . THR A 1 276 ? 1.511 -3.085 8.135 1.00 72.06 276 THR A CA 1
ATOM 2106 C C . THR A 1 276 ? 1.004 -3.034 9.580 1.00 72.06 276 THR A C 1
ATOM 2108 O O . THR A 1 276 ? 0.714 -4.068 10.186 1.00 72.06 276 THR A O 1
ATOM 2111 N N . GLU A 1 277 ? 0.778 -1.833 10.110 1.00 73.44 277 GLU A N 1
ATOM 2112 C CA . GLU A 1 277 ? 0.172 -1.588 11.412 1.00 73.44 277 GLU A CA 1
ATOM 2113 C C . GLU A 1 277 ? -1.273 -2.108 11.509 1.00 73.44 277 GLU A C 1
ATOM 2115 O O . GLU A 1 277 ? -1.704 -2.531 12.583 1.00 73.44 277 GLU A O 1
ATOM 2120 N N . MET A 1 278 ? -2.014 -2.173 10.396 1.00 71.06 278 MET A N 1
ATOM 2121 C CA . MET A 1 278 ? -3.413 -2.624 10.378 1.00 71.06 278 MET A CA 1
ATOM 2122 C C . MET A 1 278 ? -3.560 -4.074 10.866 1.00 71.06 278 MET A C 1
ATOM 2124 O O . MET A 1 278 ? -4.556 -4.424 11.498 1.00 71.06 278 MET A O 1
ATOM 2128 N N . ILE A 1 279 ? -2.539 -4.908 10.642 1.00 66.56 279 ILE A N 1
ATOM 2129 C CA . ILE A 1 279 ? -2.488 -6.293 11.130 1.00 66.56 279 ILE A CA 1
ATOM 2130 C C . ILE A 1 279 ? -2.501 -6.317 12.665 1.00 66.56 279 ILE A C 1
ATOM 2132 O O . ILE A 1 279 ? -3.209 -7.123 13.272 1.00 66.56 279 ILE A O 1
ATOM 2136 N N . GLY A 1 280 ? -1.749 -5.414 13.302 1.00 65.62 280 GLY A N 1
ATOM 2137 C CA . GLY A 1 280 ? -1.718 -5.291 14.758 1.00 65.62 280 GLY A CA 1
ATOM 2138 C C . GLY A 1 280 ? -3.044 -4.781 15.328 1.00 65.62 280 GLY A C 1
ATOM 2139 O O . GLY A 1 280 ? -3.483 -5.280 16.363 1.00 65.62 280 GLY A O 1
ATOM 2140 N N . LEU A 1 281 ? -3.726 -3.868 14.625 1.00 68.75 281 LEU A N 1
ATOM 2141 C CA . LEU A 1 281 ? -5.049 -3.375 15.022 1.00 68.75 281 LEU A CA 1
ATOM 2142 C C . LEU A 1 281 ? -6.105 -4.486 14.937 1.00 68.75 281 LEU A C 1
ATOM 2144 O O . LEU A 1 281 ? -6.817 -4.746 15.905 1.00 68.75 281 LEU A O 1
ATOM 2148 N N . ALA A 1 282 ? -6.138 -5.220 13.823 1.00 66.06 282 ALA A N 1
ATOM 2149 C CA . ALA A 1 282 ? -7.034 -6.360 13.647 1.00 66.06 282 ALA A CA 1
ATOM 2150 C C . ALA A 1 282 ? -6.772 -7.471 14.684 1.00 66.06 282 ALA A C 1
ATOM 2152 O O . ALA A 1 282 ? -7.705 -8.118 15.164 1.00 66.06 282 ALA A O 1
ATOM 2153 N N . ALA A 1 283 ? -5.507 -7.687 15.064 1.00 63.62 283 ALA A N 1
ATOM 2154 C CA . ALA A 1 283 ? -5.139 -8.626 16.119 1.00 63.62 283 ALA A CA 1
ATOM 2155 C C . ALA A 1 283 ? -5.574 -8.155 17.519 1.00 63.62 283 ALA A C 1
ATOM 2157 O O . ALA A 1 283 ? -5.961 -8.992 18.339 1.00 63.62 283 ALA A O 1
ATOM 2158 N N . ALA A 1 284 ? -5.549 -6.845 17.788 1.00 64.75 284 ALA A N 1
ATOM 2159 C CA . ALA A 1 284 ? -6.055 -6.255 19.029 1.00 64.75 284 ALA A CA 1
ATOM 2160 C C . ALA A 1 284 ? -7.589 -6.348 19.144 1.00 64.75 284 ALA A C 1
ATOM 2162 O O . ALA A 1 284 ? -8.116 -6.490 20.246 1.00 64.75 284 ALA A O 1
ATOM 2163 N N . GLU A 1 285 ? -8.307 -6.344 18.019 1.00 66.06 285 GLU A N 1
ATOM 2164 C CA . GLU A 1 285 ? -9.771 -6.480 17.972 1.00 66.06 285 GLU A CA 1
ATOM 2165 C C . GLU A 1 285 ? -10.271 -7.938 17.940 1.00 66.06 285 GLU A C 1
ATOM 2167 O O . GLU A 1 285 ? -11.478 -8.203 18.015 1.00 66.06 285 GLU A O 1
ATOM 2172 N N . ALA A 1 286 ? -9.360 -8.911 17.854 1.00 64.88 286 ALA A N 1
ATOM 2173 C CA . ALA A 1 286 ? -9.703 -10.327 17.860 1.00 64.88 286 ALA A CA 1
ATOM 2174 C C . ALA A 1 286 ? -10.362 -10.757 19.187 1.00 64.88 286 ALA A C 1
ATOM 2176 O O . ALA A 1 286 ? -10.130 -10.177 20.241 1.00 64.88 286 ALA A O 1
ATOM 2177 N N . GLN A 1 287 ? -11.130 -11.855 19.164 1.00 60.81 287 GLN A N 1
ATOM 2178 C CA . GLN A 1 287 ? -11.810 -12.391 20.361 1.00 60.81 287 GLN A CA 1
ATOM 2179 C C . GLN A 1 287 ? -10.859 -12.710 21.530 1.00 60.81 287 GLN A C 1
ATOM 2181 O O . GLN A 1 287 ? -11.285 -12.717 22.677 1.00 60.81 287 GLN A O 1
ATOM 2186 N N . ASN A 1 288 ? -9.586 -13.002 21.241 1.00 67.12 288 ASN A N 1
ATOM 2187 C CA . ASN A 1 288 ? -8.551 -13.289 22.234 1.00 67.12 288 ASN A CA 1
ATOM 2188 C C . ASN A 1 288 ? -7.251 -12.542 21.877 1.00 67.12 288 ASN A C 1
ATOM 2190 O O . ASN A 1 288 ? -6.318 -13.164 21.348 1.00 67.12 288 ASN A O 1
ATOM 2194 N N . PRO A 1 289 ? -7.159 -11.232 22.158 1.00 64.62 289 PRO A N 1
ATOM 2195 C CA . PRO A 1 289 ? -6.035 -10.404 21.721 1.00 64.62 289 PRO A CA 1
ATOM 2196 C C . PRO A 1 289 ? -4.710 -10.846 22.355 1.00 64.62 289 PRO A C 1
ATOM 2198 O O . PRO A 1 289 ? -3.700 -10.920 21.665 1.00 64.62 289 PRO A O 1
ATOM 2201 N N . THR A 1 290 ? -4.713 -11.312 23.611 1.00 65.75 290 THR A N 1
ATOM 2202 C CA . THR A 1 290 ? -3.516 -11.820 24.315 1.00 65.75 290 THR A CA 1
ATOM 2203 C C . THR A 1 290 ? -2.847 -13.009 23.612 1.00 65.75 290 THR A C 1
ATOM 2205 O O . THR A 1 290 ? -1.645 -13.216 23.745 1.00 65.75 290 THR A O 1
ATOM 2208 N N . LYS A 1 291 ? -3.607 -13.808 22.847 1.00 68.06 291 LYS A N 1
ATOM 2209 C CA . LYS A 1 291 ? -3.070 -14.928 22.049 1.00 68.06 291 LYS A CA 1
ATOM 2210 C C . LYS A 1 291 ? -2.882 -14.565 20.575 1.00 68.06 291 LYS A C 1
ATOM 2212 O O . LYS A 1 291 ? -2.035 -15.168 19.917 1.00 68.06 291 LYS A O 1
ATOM 2217 N N . ALA A 1 292 ? -3.686 -13.640 20.052 1.00 66.38 292 ALA A N 1
ATOM 2218 C CA . ALA A 1 292 ? -3.647 -13.220 18.657 1.00 66.38 292 ALA A CA 1
ATOM 2219 C C . ALA A 1 292 ? -2.484 -12.258 18.376 1.00 66.38 292 ALA A C 1
ATOM 2221 O O . ALA A 1 292 ? -1.778 -12.459 17.393 1.00 66.38 292 ALA A O 1
ATOM 2222 N N . LEU A 1 293 ? -2.221 -11.295 19.265 1.00 69.25 293 LEU A N 1
ATOM 2223 C CA . LEU A 1 293 ? -1.156 -10.298 19.115 1.00 69.25 293 LEU A CA 1
ATOM 2224 C C . LEU A 1 293 ? 0.238 -10.936 18.988 1.00 69.25 293 LEU A C 1
ATOM 2226 O O . LEU A 1 293 ? 0.891 -10.693 17.974 1.00 69.25 293 LEU A O 1
ATOM 2230 N N . PRO A 1 294 ? 0.688 -11.839 19.889 1.00 64.44 294 PRO A N 1
ATOM 2231 C CA . PRO A 1 294 ? 1.998 -12.476 19.736 1.00 64.44 294 PRO A CA 1
ATOM 2232 C C . PRO A 1 294 ? 2.117 -13.322 18.464 1.00 64.44 294 PRO A C 1
ATOM 2234 O O . PRO A 1 294 ? 3.205 -13.459 17.908 1.00 64.44 294 PRO A O 1
ATOM 2237 N N . LYS A 1 295 ? 1.009 -13.913 17.996 1.00 65.50 295 LYS A N 1
ATOM 2238 C CA . LYS A 1 295 ? 0.985 -14.672 16.740 1.00 65.50 295 LYS A CA 1
ATOM 2239 C C . LYS A 1 295 ? 1.089 -13.756 15.527 1.00 65.50 295 LYS A C 1
ATOM 2241 O O . LYS A 1 295 ? 1.848 -14.081 14.626 1.00 65.50 295 LYS A O 1
ATOM 2246 N N . ALA A 1 296 ? 0.372 -12.635 15.524 1.00 63.88 296 ALA A N 1
ATOM 2247 C CA . ALA A 1 296 ? 0.419 -11.644 14.457 1.00 63.88 296 ALA A CA 1
ATOM 2248 C C . ALA A 1 296 ? 1.813 -11.009 14.348 1.00 63.88 296 ALA A C 1
ATOM 2250 O O . ALA A 1 296 ? 2.373 -10.964 13.259 1.00 63.88 296 ALA A O 1
ATOM 2251 N N . ILE A 1 297 ? 2.427 -10.638 15.478 1.00 65.69 297 ILE A N 1
ATOM 2252 C CA . ILE A 1 297 ? 3.808 -10.126 15.521 1.00 65.69 297 ILE A CA 1
ATOM 2253 C C . ILE A 1 297 ? 4.772 -11.169 14.946 1.00 65.69 297 ILE A C 1
ATOM 2255 O O . ILE A 1 297 ? 5.541 -10.861 14.042 1.00 65.69 297 ILE A O 1
ATOM 2259 N N . LYS A 1 298 ? 4.668 -12.432 15.387 1.00 63.50 298 LYS A N 1
ATOM 2260 C CA . LYS A 1 298 ? 5.471 -13.526 14.822 1.00 63.50 298 LYS A CA 1
ATOM 2261 C C . LYS A 1 298 ? 5.213 -13.752 13.337 1.00 63.50 298 LYS A C 1
ATOM 2263 O O . LYS A 1 298 ? 6.146 -14.133 12.652 1.00 63.50 298 LYS A O 1
ATOM 2268 N N . GLN A 1 299 ? 3.991 -13.559 12.842 1.00 59.66 299 GLN A N 1
ATOM 2269 C CA . GLN A 1 299 ? 3.669 -13.695 11.418 1.00 59.66 299 GLN A CA 1
ATOM 2270 C C . GLN A 1 299 ? 4.300 -12.587 10.580 1.00 59.66 299 GLN A C 1
ATOM 2272 O O . GLN A 1 299 ? 4.808 -12.889 9.507 1.00 59.66 299 GLN A O 1
ATOM 2277 N N . VAL A 1 300 ? 4.336 -11.351 11.084 1.00 56.25 300 VAL A N 1
ATOM 2278 C CA . VAL A 1 300 ? 5.104 -10.264 10.461 1.00 56.25 300 VAL A CA 1
ATOM 2279 C C . VAL A 1 300 ? 6.597 -10.617 10.451 1.00 56.25 300 VAL A C 1
ATOM 2281 O O . VAL A 1 300 ? 7.242 -10.471 9.424 1.00 56.25 300 VAL A O 1
ATOM 2284 N N . SER A 1 301 ? 7.131 -11.194 11.537 1.00 52.31 301 SER A N 1
ATOM 2285 C CA . SER A 1 301 ? 8.531 -11.654 11.590 1.00 52.31 301 SER A CA 1
ATOM 2286 C C . SER A 1 301 ? 8.831 -12.877 10.706 1.00 52.31 301 SER A C 1
ATOM 2288 O O . SER A 1 301 ? 9.963 -13.052 10.268 1.00 52.31 301 SER A O 1
ATOM 2290 N N . LEU A 1 302 ? 7.847 -13.750 10.459 1.00 44.19 302 LEU A N 1
ATOM 2291 C CA . LEU A 1 302 ? 7.996 -14.953 9.628 1.00 44.19 302 LEU A CA 1
ATOM 2292 C C . LEU A 1 302 ? 7.861 -14.657 8.131 1.00 44.19 302 LEU A C 1
ATOM 2294 O O . LEU A 1 302 ? 8.374 -15.433 7.333 1.00 44.19 302 LEU A O 1
ATOM 2298 N N . PHE A 1 303 ? 7.209 -13.554 7.750 1.00 42.03 303 PHE A N 1
ATOM 2299 C CA . PHE A 1 303 ? 7.065 -13.145 6.349 1.00 42.03 303 PHE A CA 1
ATOM 2300 C C . PHE A 1 303 ? 8.393 -12.714 5.693 1.00 42.03 303 PHE A C 1
ATOM 2302 O O . PHE A 1 303 ? 8.451 -12.621 4.472 1.00 42.03 303 PHE A O 1
ATOM 2309 N N . GLU A 1 304 ? 9.458 -12.511 6.477 1.00 41.19 304 GLU A N 1
ATOM 2310 C CA . GLU A 1 304 ? 10.814 -12.186 5.994 1.00 41.19 304 GLU A CA 1
ATOM 2311 C C . GLU A 1 304 ? 11.860 -13.268 6.348 1.00 41.19 304 GLU A C 1
ATOM 2313 O O . GLU A 1 304 ? 13.049 -13.103 6.083 1.00 41.19 304 GLU A O 1
ATOM 2318 N N . GLY A 1 305 ? 11.434 -14.382 6.961 1.00 28.09 305 GLY A N 1
ATOM 2319 C CA . GLY A 1 305 ? 12.305 -15.450 7.477 1.00 28.09 305 GLY A CA 1
ATOM 2320 C C . GLY A 1 305 ? 12.460 -16.686 6.580 1.00 28.09 305 GLY A C 1
ATOM 2321 O O . GLY A 1 305 ? 12.943 -17.714 7.059 1.00 28.09 305 GLY A O 1
ATOM 2322 N N . THR A 1 306 ? 12.040 -16.609 5.317 1.00 30.91 306 THR A N 1
ATOM 2323 C CA . THR A 1 306 ? 12.305 -17.601 4.256 1.00 30.91 306 THR A CA 1
ATOM 2324 C C . THR A 1 306 ? 12.779 -16.886 3.010 1.00 30.91 306 THR A C 1
ATOM 2326 O O . THR A 1 306 ? 13.752 -17.373 2.398 1.00 30.91 306 THR A O 1
#

pLDDT: mean 71.98, std 19.21, range [22.69, 94.19]

Radius of gyration: 25.93 Å; Cα contacts (8 Å, |Δi|>4): 248; chains: 1; bounding box: 61×55×96 Å

Sequence (306 aa):
MGLNSMPSPPDCDAEKGLQSSDFAVGDTGPAAIETYGREKFPTRCGRTLESFQRRPEGQQGNELERRMKPRHLNMIAIGCSIGAGFFVGSGGALYKGGPGFVLIDFLIVGVMVFNVVHALGELAVMYLISGGFYIYASRFIDPSWGFATGWNYVLSAALVLPLELTVCALTIGYWNDTISPGVWITIFLVAIIFVNVFGTLGFAEEEFWSSLLKLGATVAFIVISIVLVAGGGPENGRYHEYQGTKLWHEGEGPFKNGIKGFFSVFITASFSFSGTEMIGLAAAEAQNPTKALPKAIKQVSLFEGT

Mean predicted aligned error: 13.84 Å

Foldseek 3Di:
DDDDDDDDDDDPPPPPDPDPPPPDPPPPPVVVVVVLVPDDPCCLQVNDVVVVDDDDPPDPDPQDPPSDDPLLLVLLLLLLLLDPLVVVVLVVLCVAFFQQLLVVLLVVLLVVVLVVLVVLLVVCLVDLDQDDSLVVVCPPPHVVRSVVVVVVVVVVVVVRLVVVLLSQLVVVCVVPVPDDSVVSSVVVVVVVVVQVVSHDVSVSVVSSVVSVVSVVVVVVVVVVVVCQCCLVDDPPDPSNHNPVCCSQPHDPHRGHPHVVSNVSSNVSSNVSSPSNCVLQSSLSSDPCNSVSSVVSSVVSVVVPVD

Solvent-accessible surface area (backbone atoms only — not comparable to full-atom values): 17533 Å² total; per-residue (Å²): 144,81,88,85,82,81,85,78,82,85,77,91,76,80,80,83,72,85,64,96,72,76,84,62,76,76,77,78,52,72,67,63,65,57,55,69,75,71,61,55,69,55,45,71,26,55,72,37,76,75,55,74,55,82,75,77,91,80,67,94,60,98,67,74,82,83,81,72,54,70,71,41,56,53,32,42,40,54,31,51,52,63,45,67,45,52,69,68,32,47,61,55,23,40,73,49,6,14,62,47,30,43,53,52,32,42,49,53,45,47,55,54,50,49,54,50,54,51,55,52,47,55,48,48,64,76,48,85,63,93,72,62,74,37,56,58,41,28,73,76,75,34,60,69,53,15,52,52,48,43,50,51,50,53,52,50,60,61,49,47,58,60,49,52,39,49,49,53,23,54,58,51,37,75,84,48,71,88,59,62,54,68,60,48,34,51,53,53,50,52,51,51,54,56,49,62,70,42,27,74,53,44,45,46,53,50,44,37,55,51,23,52,49,51,53,52,49,52,54,52,47,52,56,51,48,52,40,35,33,66,17,71,34,56,87,93,41,96,26,42,49,68,44,71,63,42,55,58,75,44,85,80,33,25,58,21,66,55,72,64,7,40,56,54,20,37,55,39,33,50,55,40,59,53,50,58,65,52,42,56,52,56,21,61,70,39,99,53,30,83,65,35,39,64,49,47,53,49,48,63,59,50,76,76,70,123

Organism: NCBI:txid1237075